Protein AF-A0A0J8S5J0-F1 (afdb_monomer)

Structure (mmCIF, N/CA/C/O backbone):
data_AF-A0A0J8S5J0-F1
#
_entry.id   AF-A0A0J8S5J0-F1
#
loop_
_atom_site.group_PDB
_atom_site.id
_atom_site.type_symbol
_atom_site.label_atom_id
_atom_site.label_alt_id
_atom_site.label_comp_id
_atom_site.label_asym_id
_atom_site.label_entity_id
_atom_site.label_seq_id
_atom_site.pdbx_PDB_ins_code
_atom_site.Cartn_x
_atom_site.Cartn_y
_atom_site.Cartn_z
_atom_site.occupancy
_atom_site.B_iso_or_equiv
_atom_site.auth_seq_id
_atom_site.auth_comp_id
_atom_site.auth_asym_id
_atom_site.auth_atom_id
_atom_site.pdbx_PDB_model_num
ATOM 1 N N . MET A 1 1 ? -71.059 51.574 -32.669 1.00 39.94 1 MET A N 1
ATOM 2 C CA . MET A 1 1 ? -70.503 52.349 -31.542 1.00 39.94 1 MET A CA 1
ATOM 3 C C . MET A 1 1 ? -71.076 51.709 -30.292 1.00 39.94 1 MET A C 1
ATOM 5 O O . MET A 1 1 ? -72.287 51.685 -30.191 1.00 39.94 1 MET A O 1
ATOM 9 N N . GLU A 1 2 ? -70.354 51.036 -29.410 1.00 35.59 2 GLU A N 1
ATOM 10 C CA . GLU A 1 2 ? -68.917 50.918 -29.169 1.00 35.59 2 GLU A CA 1
ATOM 11 C C . GLU A 1 2 ? -68.610 49.515 -28.625 1.00 35.59 2 GLU A C 1
ATOM 13 O O . GLU A 1 2 ? -69.492 48.775 -28.196 1.00 35.59 2 GLU A O 1
ATOM 18 N N . VAL A 1 3 ? -67.342 49.147 -28.746 1.00 43.25 3 VAL A N 1
ATOM 19 C CA . VAL A 1 3 ? -66.754 47.842 -28.460 1.00 43.25 3 VAL A CA 1
ATOM 20 C C . VAL A 1 3 ? -66.407 47.765 -26.972 1.00 43.25 3 VAL A C 1
ATOM 22 O O . VAL A 1 3 ? -65.530 48.498 -26.528 1.00 43.25 3 VAL A O 1
ATOM 25 N N . GLU A 1 4 ? -67.003 46.840 -26.217 1.00 35.94 4 GLU A N 1
ATOM 26 C CA . GLU A 1 4 ? -66.464 46.435 -24.912 1.00 35.94 4 GLU A CA 1
ATOM 27 C C . GLU A 1 4 ? -65.674 45.130 -25.051 1.00 35.94 4 GLU A C 1
ATOM 29 O O . GLU A 1 4 ? -66.205 44.025 -25.151 1.00 35.94 4 GLU A O 1
ATOM 34 N N . THR A 1 5 ? -64.351 45.278 -25.085 1.00 42.09 5 THR A N 1
ATOM 35 C CA . THR A 1 5 ? -63.376 44.189 -25.051 1.00 42.09 5 THR A CA 1
ATOM 36 C C . THR A 1 5 ? -63.282 43.591 -23.644 1.00 42.09 5 THR A C 1
ATOM 38 O O . THR A 1 5 ? -62.727 44.215 -22.735 1.00 42.09 5 THR A O 1
ATOM 41 N N . SER A 1 6 ? -63.749 42.356 -23.454 1.00 43.47 6 SER A N 1
ATOM 42 C CA . SER A 1 6 ? -63.489 41.582 -22.234 1.00 43.47 6 SER A CA 1
ATOM 43 C C . SER A 1 6 ? -62.021 41.129 -22.189 1.00 43.47 6 SER A C 1
ATOM 45 O O . SER A 1 6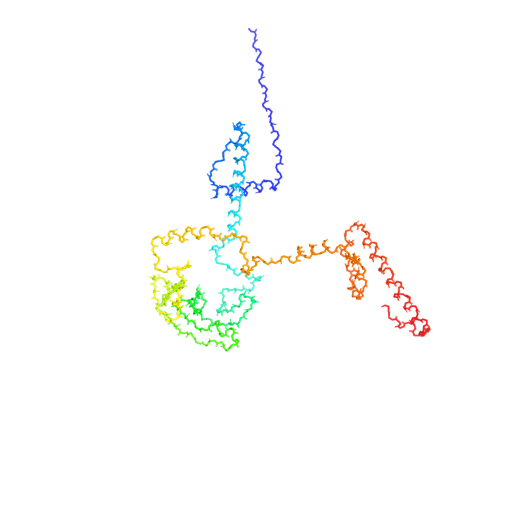 ? -61.557 40.407 -23.073 1.00 43.47 6 SER A O 1
ATOM 47 N N . ARG A 1 7 ? -61.278 41.556 -21.162 1.00 45.69 7 ARG A N 1
ATOM 48 C CA . ARG A 1 7 ? -59.856 41.221 -20.948 1.00 45.69 7 ARG A CA 1
ATOM 49 C C . ARG A 1 7 ? -59.654 39.718 -20.663 1.00 45.69 7 ARG A C 1
ATOM 51 O O . ARG A 1 7 ? -60.445 39.151 -19.911 1.00 45.69 7 ARG A O 1
ATOM 58 N N . PRO A 1 8 ? -58.574 39.076 -21.152 1.00 43.78 8 PRO A N 1
ATOM 59 C CA . PRO A 1 8 ? -58.237 37.709 -20.767 1.00 43.78 8 PRO A CA 1
ATOM 60 C C . PRO A 1 8 ? -57.631 37.659 -19.352 1.00 43.78 8 PRO A C 1
ATOM 62 O O . PRO A 1 8 ? -56.789 38.476 -18.981 1.00 43.78 8 PRO A O 1
ATOM 65 N N . SER A 1 9 ? -58.064 36.678 -18.558 1.00 44.22 9 SER A N 1
ATOM 66 C CA . SER A 1 9 ? -57.575 36.398 -17.203 1.00 44.22 9 SER A CA 1
ATOM 67 C C . SER A 1 9 ? -56.099 35.975 -17.193 1.00 44.22 9 SER A C 1
ATOM 69 O O . SER A 1 9 ? -55.700 35.103 -17.967 1.00 44.22 9 SER A O 1
ATOM 71 N N . ALA A 1 10 ? -55.306 36.541 -16.280 1.00 41.53 10 ALA A N 1
ATOM 72 C CA . ALA A 1 10 ? -53.890 36.219 -16.101 1.00 41.53 10 ALA A CA 1
ATOM 73 C C . ALA A 1 10 ? -53.659 34.751 -15.666 1.00 41.53 10 ALA A C 1
ATOM 75 O O . ALA A 1 10 ? -54.468 34.193 -14.917 1.00 41.53 10 ALA A O 1
ATOM 76 N N . PRO A 1 11 ? -52.547 34.111 -16.081 1.00 41.81 11 PRO A N 1
ATOM 77 C CA . PRO A 1 11 ? -52.253 32.734 -15.712 1.00 41.81 11 PRO A CA 1
ATOM 78 C C . PRO A 1 11 ? -51.893 32.629 -14.223 1.00 41.81 11 PRO A C 1
ATOM 80 O O . PRO A 1 11 ? -51.031 33.343 -13.711 1.00 41.81 11 PRO A O 1
ATOM 83 N N . SER A 1 12 ? -52.543 31.690 -13.536 1.00 42.72 12 SER A N 1
ATOM 84 C CA . SER A 1 12 ? -52.241 31.293 -12.160 1.00 42.72 12 SER A CA 1
ATOM 85 C C . SER A 1 12 ? -50.768 30.880 -12.027 1.00 42.72 12 SER A C 1
ATOM 87 O O . SER A 1 12 ? -50.348 29.838 -12.539 1.00 42.72 12 SER A O 1
ATOM 89 N N . GLN A 1 13 ? -49.972 31.689 -11.322 1.00 48.34 13 GLN A N 1
ATOM 90 C CA . GLN A 1 13 ? -48.632 31.304 -10.890 1.00 48.34 13 GLN A CA 1
ATOM 91 C C . GLN A 1 13 ? -48.757 30.146 -9.893 1.00 48.34 13 GLN A C 1
ATOM 93 O O . GLN A 1 13 ? -49.125 30.328 -8.731 1.00 48.34 13 GLN A O 1
ATOM 98 N N . ARG A 1 14 ? -48.452 28.926 -10.344 1.00 49.16 14 ARG A N 1
ATOM 99 C CA . ARG A 1 14 ? -48.276 27.779 -9.448 1.00 49.16 14 ARG A CA 1
ATOM 100 C C . ARG A 1 14 ? -47.119 28.097 -8.503 1.00 49.16 14 ARG A C 1
ATOM 102 O O . ARG A 1 14 ? -45.972 28.139 -8.935 1.00 49.16 14 ARG A O 1
ATOM 109 N N . ARG A 1 15 ? -47.435 28.322 -7.224 1.00 43.25 15 ARG A N 1
ATOM 110 C CA . ARG A 1 15 ? -46.466 28.507 -6.134 1.00 43.25 15 ARG A CA 1
ATOM 111 C C . ARG A 1 15 ? -45.421 27.388 -6.184 1.00 43.25 15 ARG A C 1
ATOM 113 O O . ARG A 1 15 ? -45.733 26.233 -5.899 1.00 43.25 15 ARG A O 1
ATOM 120 N N . SER A 1 16 ? -44.190 27.721 -6.560 1.00 50.53 16 SER A N 1
ATOM 121 C CA . SER A 1 16 ? -43.050 26.816 -6.459 1.00 50.53 16 SER A CA 1
ATOM 122 C C . SER A 1 16 ? -42.778 26.555 -4.980 1.00 50.53 16 SER A C 1
ATOM 124 O O . SER A 1 16 ? -42.427 27.478 -4.246 1.00 50.53 16 SER A O 1
ATOM 126 N N . ALA A 1 17 ? -42.968 25.315 -4.530 1.00 59.59 17 ALA A N 1
ATOM 127 C CA . ALA A 1 17 ? -42.605 24.909 -3.179 1.00 59.59 17 ALA A CA 1
ATOM 128 C C . ALA A 1 17 ? -41.120 25.226 -2.932 1.00 59.59 17 ALA A C 1
ATOM 130 O O . ALA A 1 17 ? -40.264 24.843 -3.732 1.00 59.59 17 ALA A O 1
ATOM 131 N N . HIS A 1 18 ? -40.812 25.938 -1.845 1.00 61.97 18 HIS A N 1
ATOM 132 C CA . HIS A 1 18 ? -39.433 26.174 -1.433 1.00 61.97 18 HIS A CA 1
ATOM 133 C C . HIS A 1 18 ? -38.770 24.824 -1.132 1.00 61.97 18 HIS A C 1
ATOM 135 O O . HIS A 1 18 ? -39.040 24.203 -0.109 1.00 61.97 18 HIS A O 1
ATOM 141 N N . LEU A 1 19 ? -37.911 24.358 -2.041 1.00 67.25 19 LEU A N 1
ATOM 142 C CA . LEU A 1 19 ? -37.053 23.199 -1.805 1.00 67.25 19 LEU A CA 1
ATOM 143 C C . LEU A 1 19 ? -36.124 23.515 -0.628 1.00 67.25 19 LEU A C 1
ATOM 145 O O . LEU A 1 19 ? -35.508 24.589 -0.616 1.00 67.25 19 LEU A O 1
ATOM 149 N N . THR A 1 20 ? -36.035 22.593 0.332 1.00 85.06 20 THR A N 1
ATOM 150 C CA . THR A 1 20 ? -35.089 22.645 1.455 1.00 85.06 20 THR A CA 1
ATOM 151 C C . THR A 1 20 ? -33.648 22.718 0.935 1.00 85.06 20 THR A C 1
ATOM 153 O O . THR A 1 20 ? -33.368 22.285 -0.184 1.00 85.06 20 THR A O 1
ATOM 156 N N . ALA A 1 21 ? -32.728 23.293 1.715 1.00 83.00 21 ALA A N 1
ATOM 157 C CA . ALA A 1 21 ? -31.328 23.455 1.303 1.00 83.00 21 ALA A CA 1
ATOM 158 C C . ALA A 1 21 ? -30.678 22.109 0.920 1.00 83.00 21 ALA A C 1
ATOM 160 O O . ALA A 1 21 ? -30.111 21.985 -0.163 1.00 83.00 21 ALA A O 1
ATOM 161 N N . GLU A 1 22 ? -30.908 21.068 1.722 1.00 82.00 22 GLU A N 1
ATOM 162 C CA . GLU A 1 22 ? -30.426 19.697 1.482 1.00 82.00 22 GLU A CA 1
ATOM 163 C C . GLU A 1 22 ? -30.930 19.102 0.150 1.00 82.00 22 GLU A C 1
ATOM 165 O O . GLU A 1 22 ? -30.211 18.398 -0.566 1.00 82.00 22 GLU A O 1
ATOM 170 N N . ALA A 1 23 ? -32.172 19.411 -0.238 1.00 84.25 23 ALA A N 1
ATOM 171 C CA . ALA A 1 23 ? -32.738 18.958 -1.507 1.00 84.25 23 ALA A CA 1
ATOM 172 C C . ALA A 1 23 ? -32.084 19.653 -2.714 1.00 84.25 23 ALA A C 1
ATOM 174 O O . ALA A 1 23 ? -32.015 19.074 -3.798 1.00 84.25 23 ALA A O 1
ATOM 175 N N . ARG A 1 24 ? -31.590 20.887 -2.542 1.00 83.56 24 ARG A N 1
ATOM 176 C CA . ARG A 1 24 ? -30.855 21.613 -3.590 1.00 83.56 24 ARG A CA 1
ATOM 177 C C . ARG A 1 24 ? -29.441 21.070 -3.738 1.00 83.56 24 ARG A C 1
ATOM 179 O O . ARG A 1 24 ? -29.021 20.818 -4.861 1.00 83.56 24 ARG A O 1
ATOM 186 N N . GLU A 1 25 ? -28.747 20.828 -2.630 1.00 85.31 25 GLU A N 1
ATOM 187 C CA . GLU A 1 25 ? -27.397 20.249 -2.636 1.00 85.31 25 GLU A CA 1
ATOM 188 C C . GLU A 1 25 ? -27.376 18.849 -3.255 1.00 85.31 25 GLU A C 1
ATOM 190 O O . GLU A 1 25 ? -26.554 18.556 -4.121 1.00 85.31 25 GLU A O 1
ATOM 195 N N . SER A 1 26 ? -28.327 17.992 -2.881 1.00 86.19 26 SER A N 1
ATOM 196 C CA . SER A 1 26 ? -28.455 16.659 -3.481 1.00 86.19 26 SER A CA 1
ATOM 197 C C . SER A 1 26 ? -28.821 16.709 -4.969 1.00 86.19 26 SER A C 1
ATOM 199 O O . SER A 1 26 ? -28.335 15.884 -5.744 1.00 86.19 26 SER A O 1
ATOM 201 N N . ALA A 1 27 ? -29.633 17.680 -5.402 1.00 87.00 27 ALA A N 1
ATOM 202 C CA . ALA A 1 27 ? -29.940 17.888 -6.816 1.00 87.00 27 ALA A CA 1
ATOM 203 C C . ALA A 1 27 ? -28.724 18.380 -7.617 1.00 87.00 27 ALA A C 1
ATOM 205 O O . ALA A 1 27 ? -28.532 17.920 -8.743 1.00 87.00 27 ALA A O 1
ATOM 206 N N . LEU A 1 28 ? -27.901 19.260 -7.035 1.00 88.44 28 LEU A N 1
ATOM 207 C CA . LEU A 1 28 ? -26.640 19.718 -7.623 1.00 88.44 28 LEU A CA 1
ATOM 208 C C . LEU A 1 28 ? -25.649 18.557 -7.767 1.00 88.44 28 LEU A C 1
ATOM 210 O O . LEU A 1 28 ? -25.234 18.273 -8.885 1.00 88.44 28 LEU A O 1
ATOM 214 N N . ARG A 1 29 ? -25.392 17.790 -6.694 1.00 86.81 29 ARG A N 1
ATOM 215 C CA . ARG A 1 29 ? -24.520 16.595 -6.745 1.00 86.81 29 ARG A CA 1
ATOM 216 C C . ARG A 1 29 ? -24.936 15.608 -7.832 1.00 86.81 29 ARG A C 1
ATOM 218 O O . ARG A 1 29 ? -24.115 15.090 -8.577 1.00 86.81 29 ARG A O 1
ATOM 225 N N . LEU A 1 30 ? -26.236 15.352 -7.931 1.00 88.19 30 LEU A N 1
ATOM 226 C CA . LEU A 1 30 ? -26.820 14.457 -8.924 1.00 88.19 30 LEU A CA 1
ATOM 227 C C . LEU A 1 30 ? -26.665 15.005 -10.350 1.00 88.19 30 LEU A C 1
ATOM 229 O O . LEU A 1 30 ? -26.435 14.222 -11.272 1.00 88.19 30 LEU A O 1
ATOM 233 N N . ALA A 1 31 ? -26.792 16.320 -10.539 1.00 88.75 31 ALA A N 1
ATOM 234 C CA . ALA A 1 31 ? -26.574 16.971 -11.827 1.00 88.75 31 ALA A CA 1
ATOM 235 C C . ALA A 1 31 ? -25.097 16.915 -12.247 1.00 88.75 31 ALA A C 1
ATOM 237 O O . ALA A 1 31 ? -24.820 16.566 -13.393 1.00 88.75 31 ALA A O 1
ATOM 238 N N . ASP A 1 32 ? -24.170 17.169 -11.323 1.00 90.12 32 ASP A N 1
ATOM 239 C CA . ASP A 1 32 ? -22.727 17.083 -11.568 1.00 90.12 32 ASP A CA 1
ATOM 240 C C . ASP A 1 32 ? -22.310 15.649 -11.918 1.00 90.12 32 ASP A C 1
ATOM 242 O O . ASP A 1 32 ? -21.662 15.416 -12.941 1.00 90.12 32 ASP A O 1
ATOM 246 N N . ALA A 1 33 ? -22.790 14.667 -11.148 1.00 90.25 33 ALA A N 1
ATOM 247 C CA . ALA A 1 33 ? -22.599 13.247 -11.434 1.00 90.25 33 ALA A CA 1
ATOM 248 C C . ALA A 1 33 ? -23.152 12.852 -12.817 1.00 90.25 33 ALA A C 1
ATOM 250 O O . ALA A 1 33 ? -22.495 12.141 -13.576 1.00 90.25 33 ALA A O 1
ATOM 251 N N . GLN A 1 34 ? -24.341 13.340 -13.192 1.00 89.12 34 GLN A N 1
ATOM 252 C CA . GLN A 1 34 ? -24.922 13.080 -14.517 1.00 89.12 34 GLN A CA 1
ATOM 253 C C . GLN A 1 34 ? -24.187 13.785 -15.655 1.00 89.12 34 GLN A C 1
ATOM 255 O O . GLN A 1 34 ? -24.170 13.258 -16.764 1.00 89.12 34 GLN A O 1
ATOM 260 N N . LYS A 1 35 ? -23.598 14.957 -15.417 1.00 89.50 35 LYS A N 1
ATOM 261 C CA . LYS A 1 35 ? -22.841 15.689 -16.436 1.00 89.50 35 LYS A CA 1
ATOM 262 C C . LYS A 1 35 ? -21.549 14.961 -16.799 1.00 89.50 35 LYS A C 1
ATOM 264 O O . LYS A 1 35 ? -21.190 14.932 -17.971 1.00 89.50 35 LYS A O 1
ATOM 269 N N . GLN A 1 36 ? -20.878 14.385 -15.805 1.00 87.88 36 GLN A N 1
ATOM 270 C CA . GLN A 1 36 ? -19.577 13.747 -15.984 1.00 87.88 36 GLN A CA 1
ATOM 271 C C . GLN A 1 36 ? -19.679 12.256 -16.333 1.00 87.88 36 GLN A C 1
ATOM 273 O O . GLN A 1 36 ? -18.961 11.783 -17.207 1.00 87.88 36 GLN A O 1
ATOM 278 N N . TYR A 1 37 ? -20.605 11.530 -15.696 1.00 87.06 37 TYR A N 1
ATOM 279 C CA . TYR A 1 37 ? -20.736 10.069 -15.814 1.00 87.06 37 TYR A CA 1
ATOM 280 C C . TYR A 1 37 ? -22.078 9.603 -16.391 1.00 87.06 37 TYR A C 1
ATOM 282 O O . TYR A 1 37 ? -22.338 8.404 -16.503 1.00 87.06 37 TYR A O 1
ATOM 290 N N . GLY A 1 38 ? -22.980 10.527 -16.724 1.00 86.19 38 GLY A N 1
ATOM 291 C CA . GLY A 1 38 ? -24.302 10.187 -17.239 1.00 86.19 38 GLY A CA 1
ATOM 292 C C . GLY A 1 38 ? -24.300 9.838 -18.728 1.00 86.19 38 GLY A C 1
ATOM 293 O O . GLY A 1 38 ? -23.630 10.456 -19.545 1.00 86.19 38 GLY A O 1
ATOM 294 N N . ARG A 1 39 ? -25.162 8.890 -19.107 1.00 82.88 39 ARG A N 1
ATOM 295 C CA . ARG A 1 39 ? -25.359 8.413 -20.492 1.00 82.88 39 ARG A CA 1
ATOM 296 C C . ARG A 1 39 ? -26.196 9.335 -21.404 1.00 82.88 39 ARG A C 1
ATOM 298 O O . ARG A 1 39 ? -26.673 8.890 -22.445 1.00 82.88 39 ARG A O 1
ATOM 305 N N . GLY A 1 40 ? -26.465 10.578 -20.993 1.00 81.94 40 GLY A N 1
ATOM 306 C CA . GLY A 1 40 ? -27.317 11.529 -21.725 1.00 81.94 40 GLY A CA 1
ATOM 307 C C . GLY A 1 40 ? -28.778 11.623 -21.246 1.00 81.94 40 GLY A C 1
ATOM 308 O O . GLY A 1 40 ? -29.084 11.432 -20.068 1.00 81.94 40 GLY A O 1
ATOM 309 N N . LYS A 1 41 ? -29.696 12.003 -22.154 1.00 84.62 41 LYS A N 1
ATOM 310 C CA . LYS A 1 41 ? -31.104 12.321 -21.826 1.00 84.62 41 LYS A CA 1
ATOM 311 C C . LYS A 1 41 ? -31.882 11.082 -21.359 1.00 84.62 41 LYS A C 1
ATOM 313 O O . LYS A 1 41 ? -31.808 10.020 -21.968 1.00 84.62 41 LYS A O 1
ATOM 318 N N . LYS A 1 42 ? -32.699 11.255 -20.315 1.00 85.44 42 LYS A N 1
ATOM 319 C CA . LYS A 1 42 ? -33.565 10.199 -19.760 1.00 85.44 42 LYS A CA 1
ATOM 320 C C . LYS A 1 42 ? -34.710 9.852 -20.702 1.00 85.44 42 LYS A C 1
ATOM 322 O O . LYS A 1 42 ? -35.268 10.729 -21.365 1.00 85.44 42 LYS A O 1
ATOM 327 N N . VAL A 1 43 ? -35.127 8.589 -20.678 1.00 86.94 43 VAL A N 1
ATOM 328 C CA . VAL A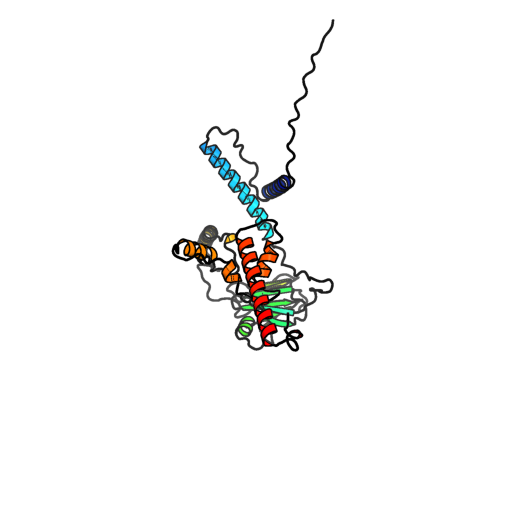 1 43 ? -36.330 8.148 -21.393 1.00 86.94 43 VAL A CA 1
ATOM 329 C C . VAL A 1 43 ? -37.570 8.791 -20.762 1.00 86.94 43 VAL A C 1
ATOM 331 O O . VAL A 1 43 ? -37.730 8.811 -19.539 1.00 86.94 43 VAL A O 1
ATOM 334 N N . ASN A 1 44 ? -38.486 9.314 -21.582 1.00 88.88 44 ASN A N 1
ATOM 335 C CA . ASN A 1 44 ? -39.738 9.870 -21.075 1.00 88.88 44 ASN A CA 1
ATOM 336 C C . ASN A 1 44 ? -40.723 8.748 -20.713 1.00 88.88 44 ASN A C 1
ATOM 338 O O . ASN A 1 44 ? -41.504 8.277 -21.531 1.00 88.88 44 ASN A O 1
ATOM 342 N N . ILE A 1 45 ? -40.715 8.333 -19.447 1.00 87.88 45 ILE A N 1
ATOM 343 C CA . ILE A 1 45 ? -41.529 7.212 -18.952 1.00 87.88 45 ILE A CA 1
ATOM 344 C C . ILE A 1 45 ? -43.004 7.614 -18.703 1.00 87.88 45 ILE A C 1
ATOM 346 O O . ILE A 1 45 ? -43.821 6.813 -18.236 1.00 87.88 45 ILE A O 1
ATOM 350 N N . LYS A 1 46 ? -43.389 8.875 -18.945 1.00 86.94 46 LYS A N 1
ATOM 351 C CA . LYS A 1 46 ? -44.771 9.341 -18.725 1.00 86.94 46 LYS A CA 1
ATOM 352 C C . LYS A 1 46 ? -45.712 8.995 -19.880 1.00 86.94 46 LYS A C 1
ATOM 354 O O . LYS A 1 46 ? -46.889 8.789 -19.611 1.00 86.94 46 LYS A O 1
ATOM 359 N N . SER A 1 47 ? -45.205 8.889 -21.107 1.00 89.25 47 SER A N 1
ATOM 360 C CA . SER A 1 47 ? -45.996 8.598 -22.314 1.00 89.25 47 SER A CA 1
ATOM 361 C C . SER A 1 47 ? -46.286 7.106 -22.534 1.00 89.25 47 SER A C 1
ATOM 363 O O . SER A 1 47 ? -47.092 6.758 -23.392 1.00 89.25 47 SER A O 1
ATOM 365 N N . ILE A 1 48 ? -45.652 6.215 -21.767 1.00 89.50 48 ILE A N 1
ATOM 366 C CA . ILE A 1 48 ? -45.736 4.760 -21.954 1.00 89.50 48 ILE A CA 1
ATOM 367 C C . ILE A 1 48 ? -46.991 4.206 -21.267 1.00 89.50 48 ILE A C 1
ATOM 369 O O . ILE A 1 48 ? -47.134 4.325 -20.046 1.00 89.50 48 ILE A O 1
ATOM 373 N N . LYS A 1 49 ? -47.878 3.579 -22.055 1.00 89.25 49 LYS A N 1
ATOM 374 C CA . LYS A 1 49 ? -49.142 2.979 -21.588 1.00 89.25 49 LYS A CA 1
ATOM 375 C C . LYS A 1 49 ? -48.930 1.658 -20.835 1.00 89.25 49 LYS A C 1
ATOM 377 O O . LYS A 1 49 ? -49.584 1.426 -19.820 1.00 89.25 49 LYS A O 1
ATOM 382 N N . ASP A 1 50 ? -47.975 0.835 -21.269 1.00 94.56 50 ASP A N 1
ATOM 383 C CA . ASP A 1 50 ? -47.722 -0.480 -20.672 1.00 94.56 50 ASP A CA 1
ATOM 384 C C . ASP A 1 50 ? -47.103 -0.391 -19.277 1.00 94.56 50 ASP A C 1
ATOM 386 O O . ASP A 1 50 ? -45.963 0.042 -19.092 1.00 94.56 50 ASP A O 1
ATOM 390 N N . LYS A 1 51 ? -47.840 -0.875 -18.271 1.00 93.25 51 LYS A N 1
ATOM 391 C CA . LYS A 1 51 ? -47.439 -0.801 -16.856 1.00 93.25 51 LYS A CA 1
ATOM 392 C C . LYS A 1 51 ? -46.132 -1.549 -16.565 1.00 93.25 51 LYS A C 1
ATOM 394 O O . LYS A 1 51 ? -45.302 -1.038 -15.813 1.00 93.25 51 LYS A O 1
ATOM 399 N N . LYS A 1 52 ? -45.935 -2.734 -17.160 1.00 93.44 52 LYS A N 1
ATOM 400 C CA . LYS A 1 52 ? -44.727 -3.559 -16.957 1.00 93.44 52 LYS A CA 1
ATOM 401 C C . LYS A 1 52 ? -43.485 -2.882 -17.540 1.00 93.44 52 LYS A C 1
ATOM 403 O O . LYS A 1 52 ? -42.521 -2.665 -16.808 1.00 93.44 52 LYS A O 1
ATOM 408 N N . LEU A 1 53 ? -43.559 -2.454 -18.802 1.00 90.94 53 LEU A N 1
ATOM 409 C CA . LEU A 1 53 ? -42.480 -1.733 -19.484 1.00 90.94 53 LEU A CA 1
ATOM 410 C C . LEU A 1 53 ? -42.130 -0.429 -18.756 1.00 90.94 53 LEU A C 1
ATOM 412 O O . LEU A 1 53 ? -40.964 -0.129 -18.507 1.00 90.94 53 LEU A O 1
ATOM 416 N N . ARG A 1 54 ? -43.152 0.318 -18.324 1.00 94.31 54 ARG A N 1
ATOM 417 C CA . ARG A 1 54 ? -42.982 1.545 -17.542 1.00 94.31 54 ARG A CA 1
ATOM 418 C C . ARG A 1 54 ? -42.233 1.294 -16.232 1.00 94.31 54 ARG A C 1
ATOM 420 O O . ARG A 1 54 ? -41.377 2.092 -15.858 1.00 94.31 54 ARG A O 1
ATOM 427 N N . SER A 1 55 ? -42.554 0.208 -15.527 1.00 92.19 55 SER A N 1
ATOM 428 C CA . SER A 1 55 ? -41.877 -0.145 -14.276 1.00 92.19 55 SER A CA 1
ATOM 429 C C . SER A 1 55 ? -40.430 -0.573 -14.506 1.00 92.19 55 SER A C 1
ATOM 431 O O . SER A 1 55 ? -39.550 -0.131 -13.772 1.00 92.19 55 SER A O 1
ATOM 433 N N . GLN A 1 56 ? -40.177 -1.382 -15.536 1.00 92.75 56 GLN A N 1
ATOM 434 C CA . GLN A 1 56 ? -38.827 -1.810 -15.900 1.00 92.75 56 GLN A CA 1
ATOM 435 C C . GLN A 1 56 ? -37.948 -0.607 -16.250 1.00 92.75 56 GLN A C 1
ATOM 437 O O . GLN A 1 56 ? -36.890 -0.428 -15.650 1.00 92.75 56 GLN A O 1
ATOM 442 N N . LEU A 1 57 ? -38.421 0.289 -17.119 1.00 92.19 57 LEU A N 1
ATOM 443 C CA . LEU A 1 57 ? -37.681 1.498 -17.489 1.00 92.19 57 LEU A CA 1
ATOM 444 C C . LEU A 1 57 ? -37.426 2.425 -16.294 1.00 92.19 57 LEU A C 1
ATOM 446 O O . LEU A 1 57 ? -36.346 2.995 -16.200 1.00 92.19 57 LEU A O 1
ATOM 450 N N . ARG A 1 58 ? -38.356 2.531 -15.332 1.00 92.56 58 ARG A N 1
ATOM 451 C CA . ARG A 1 58 ? -38.105 3.265 -14.074 1.00 92.56 58 ARG A CA 1
ATOM 452 C C . ARG A 1 58 ? -36.976 2.650 -13.259 1.00 92.56 58 ARG A C 1
ATOM 454 O O . ARG A 1 58 ? -36.093 3.376 -12.818 1.00 92.56 58 ARG A O 1
ATOM 461 N N . THR A 1 59 ? -37.002 1.333 -13.048 1.00 93.12 59 THR A N 1
ATOM 462 C CA . THR A 1 59 ? -35.938 0.653 -12.291 1.00 93.12 59 THR A CA 1
ATOM 463 C C . THR A 1 59 ? -34.586 0.793 -12.975 1.00 93.12 59 THR A C 1
ATOM 465 O O . THR A 1 59 ? -33.574 0.984 -12.312 1.00 93.12 59 THR A O 1
ATOM 468 N N . LEU A 1 60 ? -34.583 0.758 -14.303 1.00 90.75 60 LEU A N 1
ATOM 469 C CA . LEU A 1 60 ? -33.398 0.881 -15.131 1.00 90.75 60 LEU A CA 1
ATOM 470 C C . LEU A 1 60 ? -32.817 2.312 -15.049 1.00 90.75 60 LEU A C 1
ATOM 472 O O . LEU A 1 60 ? -31.633 2.482 -14.771 1.00 90.75 60 LEU A O 1
ATOM 476 N N . GLU A 1 61 ? -33.658 3.344 -15.162 1.00 91.31 61 GLU A N 1
ATOM 477 C CA . GLU A 1 61 ? -33.252 4.746 -14.967 1.00 91.31 61 GLU A CA 1
ATOM 478 C C . GLU A 1 61 ? -32.740 5.030 -13.545 1.00 91.31 61 GLU A C 1
ATOM 480 O O . GLU A 1 61 ? -31.763 5.759 -13.377 1.00 91.31 61 GLU A O 1
ATOM 485 N N . ASN A 1 62 ? -33.352 4.433 -12.516 1.00 91.50 62 ASN A N 1
ATOM 486 C CA . ASN A 1 62 ? -32.865 4.560 -11.140 1.00 91.50 62 ASN A CA 1
ATOM 487 C C . ASN A 1 62 ? -31.488 3.908 -10.969 1.00 91.50 62 ASN A C 1
ATOM 489 O O . ASN A 1 62 ? -30.594 4.538 -10.419 1.00 91.50 62 ASN A O 1
ATOM 493 N N . LYS A 1 63 ? -31.278 2.706 -11.521 1.00 91.44 63 LYS A N 1
ATOM 494 C CA . LYS A 1 63 ? -29.964 2.046 -11.499 1.00 91.44 63 LYS A CA 1
ATOM 495 C C . LYS A 1 63 ? -28.877 2.909 -12.137 1.00 91.44 63 LYS A C 1
ATOM 497 O O . LYS A 1 63 ? -27.788 3.006 -11.587 1.00 91.44 63 LYS A O 1
ATOM 502 N N . TYR A 1 64 ? -29.163 3.562 -13.264 1.00 89.62 64 TYR A N 1
ATOM 503 C CA . TYR A 1 64 ? -28.186 4.458 -13.888 1.00 89.62 64 TYR A CA 1
ATOM 504 C C . TYR A 1 64 ? -27.915 5.713 -13.076 1.00 89.62 64 TYR A C 1
ATOM 506 O O . TYR A 1 64 ? -26.772 6.154 -12.996 1.00 89.62 64 TYR A O 1
ATOM 514 N N . LYS A 1 65 ? -28.951 6.287 -12.465 1.00 90.12 65 LYS A N 1
ATOM 515 C CA . LYS A 1 65 ? -28.792 7.416 -11.553 1.00 90.12 65 LYS A CA 1
ATOM 516 C C . LYS A 1 65 ? -27.869 7.042 -10.389 1.00 90.12 65 LYS A C 1
ATOM 518 O O . LYS A 1 65 ? -26.924 7.779 -10.116 1.00 90.12 65 LYS A O 1
ATOM 523 N N . ASP A 1 66 ? -28.110 5.899 -9.759 1.00 90.94 66 ASP A N 1
ATOM 524 C CA . ASP A 1 66 ? -27.314 5.426 -8.627 1.00 90.94 66 ASP A CA 1
ATOM 525 C C . ASP A 1 66 ? -25.880 5.091 -9.055 1.00 90.94 66 ASP A C 1
ATOM 527 O O . ASP A 1 66 ? -24.938 5.449 -8.359 1.00 90.94 66 ASP A O 1
ATOM 531 N N . ALA A 1 67 ? -25.695 4.487 -10.234 1.00 89.94 67 ALA A N 1
ATOM 532 C CA . ALA A 1 67 ? -24.371 4.226 -10.797 1.00 89.94 67 ALA A CA 1
ATOM 533 C C . ALA A 1 67 ? -23.583 5.521 -11.057 1.00 89.94 67 ALA A C 1
ATOM 535 O O . ALA A 1 67 ? -22.406 5.587 -10.717 1.00 89.94 67 ALA A O 1
ATOM 536 N N . SER A 1 68 ? -24.227 6.562 -11.602 1.00 90.12 68 SER A N 1
ATOM 537 C CA . SER A 1 68 ? -23.568 7.856 -11.834 1.00 90.12 68 SER A CA 1
ATOM 538 C C . SER A 1 68 ? -23.146 8.540 -10.532 1.00 90.12 68 SER A C 1
ATOM 540 O O . SER A 1 68 ? -22.052 9.091 -10.466 1.00 90.12 68 SER A O 1
ATOM 542 N N . LEU A 1 69 ? -23.979 8.461 -9.487 1.00 90.38 69 LEU A N 1
ATOM 543 C CA . LEU A 1 69 ? -23.647 8.989 -8.163 1.00 90.38 69 LEU A CA 1
ATOM 544 C C . LEU A 1 69 ? -22.479 8.221 -7.546 1.00 90.38 69 LEU A C 1
ATOM 546 O O . LEU A 1 69 ? -21.494 8.837 -7.171 1.00 90.38 69 LEU A O 1
ATOM 550 N N . LYS A 1 70 ? -22.533 6.884 -7.550 1.00 88.12 70 LYS A N 1
ATOM 551 C CA . LYS A 1 70 ? -21.445 6.042 -7.035 1.00 88.12 70 LYS A CA 1
ATOM 552 C C . LYS A 1 70 ? -20.121 6.264 -7.761 1.00 88.12 70 LYS A C 1
ATOM 554 O O . LYS A 1 70 ? -19.083 6.264 -7.118 1.00 88.12 70 LYS A O 1
ATOM 559 N N . ALA A 1 71 ? -20.147 6.450 -9.081 1.00 86.06 71 ALA A N 1
ATOM 560 C CA . ALA A 1 71 ? -18.944 6.760 -9.850 1.00 86.06 71 ALA A CA 1
ATOM 561 C C . ALA A 1 71 ? -18.346 8.115 -9.444 1.00 86.06 71 ALA A C 1
ATOM 563 O O . ALA A 1 71 ? -17.135 8.224 -9.294 1.00 86.06 71 ALA A O 1
ATOM 564 N N . LYS A 1 72 ? -19.199 9.123 -9.214 1.00 86.12 72 LYS A N 1
ATOM 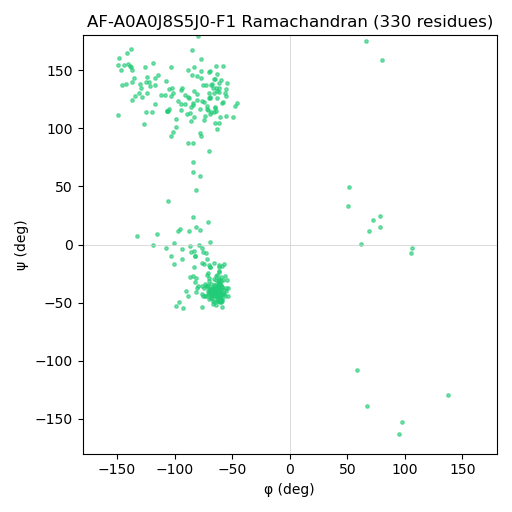565 C CA . LYS A 1 72 ? -18.774 10.445 -8.745 1.00 86.12 72 LYS A CA 1
ATOM 566 C C . LYS A 1 72 ? -18.244 10.406 -7.309 1.00 86.12 72 LYS A C 1
ATOM 568 O O . LYS A 1 72 ? -17.232 11.029 -7.024 1.00 86.12 72 LYS A O 1
ATOM 573 N N . ASP A 1 73 ? -18.887 9.649 -6.426 1.00 83.31 73 ASP A N 1
ATOM 574 C CA . ASP A 1 73 ? -18.425 9.456 -5.049 1.00 83.31 73 ASP A CA 1
ATOM 575 C C . ASP A 1 73 ? -17.089 8.691 -5.015 1.00 83.31 73 ASP A C 1
ATOM 577 O O . ASP A 1 73 ? -16.219 8.996 -4.205 1.00 83.31 73 ASP A O 1
ATOM 581 N N . ALA A 1 74 ? -16.885 7.742 -5.935 1.00 82.94 74 ALA A N 1
ATOM 582 C CA . ALA A 1 74 ? -15.630 7.008 -6.075 1.00 82.94 74 ALA A CA 1
ATOM 583 C C . ALA A 1 74 ? -14.467 7.867 -6.603 1.00 82.94 74 ALA A C 1
ATOM 585 O O . ALA A 1 74 ? -13.320 7.497 -6.376 1.00 82.94 74 ALA A O 1
ATOM 586 N N . GLU A 1 75 ? -14.714 9.017 -7.247 1.00 76.50 75 GLU A N 1
ATOM 587 C CA . GLU A 1 75 ? -13.628 9.955 -7.578 1.00 76.50 75 GLU A CA 1
ATOM 588 C C . GLU A 1 75 ? -12.924 10.489 -6.334 1.00 76.50 75 GLU A C 1
ATOM 590 O O . GLU A 1 75 ? -11.730 10.751 -6.391 1.00 76.50 75 GLU A O 1
ATOM 595 N N . VAL A 1 76 ? -13.626 10.602 -5.202 1.00 70.12 76 VAL A N 1
ATOM 596 C CA . VAL A 1 76 ? -13.005 10.995 -3.926 1.00 70.12 76 VAL A CA 1
ATOM 597 C C . VAL A 1 76 ? -11.939 9.978 -3.495 1.00 70.12 76 VAL A C 1
ATOM 599 O O . VAL A 1 76 ? -11.028 10.329 -2.759 1.00 70.12 76 VAL A O 1
ATOM 602 N N . LEU A 1 77 ? -12.029 8.733 -3.976 1.00 62.44 77 LEU A N 1
ATOM 603 C CA . LEU A 1 77 ? -11.053 7.666 -3.733 1.00 62.44 77 LEU A CA 1
ATOM 604 C C . LEU A 1 77 ? -9.979 7.572 -4.832 1.00 62.44 77 LEU A C 1
ATOM 606 O O . LEU A 1 77 ? -8.989 6.865 -4.654 1.00 62.44 77 LEU A O 1
ATOM 610 N N . LEU A 1 78 ? -10.164 8.244 -5.975 1.00 55.34 78 LEU A N 1
ATOM 611 C CA . LEU A 1 78 ? -9.165 8.347 -7.041 1.00 55.34 78 LEU A CA 1
ATOM 612 C C . LEU A 1 78 ? -8.197 9.489 -6.715 1.00 55.34 78 LEU A C 1
ATOM 614 O O . LEU A 1 78 ? -8.175 10.537 -7.359 1.00 55.34 78 LEU A O 1
ATOM 618 N N . GLU A 1 79 ? -7.369 9.258 -5.701 1.00 52.91 79 GLU A N 1
ATOM 619 C CA . GLU A 1 79 ? -6.216 10.093 -5.372 1.00 52.91 79 GLU A CA 1
ATOM 620 C C . GLU A 1 79 ? -5.135 9.905 -6.453 1.00 52.91 79 GLU A C 1
ATOM 622 O O . GLU A 1 79 ? -4.193 9.126 -6.319 1.00 52.91 79 GLU A O 1
ATOM 627 N N . HIS A 1 80 ? -5.293 10.586 -7.590 1.00 48.34 80 HIS A N 1
ATOM 628 C CA . HIS A 1 80 ? -4.225 10.705 -8.591 1.00 48.34 80 HIS A CA 1
ATOM 629 C C . HIS A 1 80 ? -3.127 11.690 -8.172 1.00 48.34 80 HIS A C 1
ATOM 631 O O . HIS A 1 80 ? -2.099 11.782 -8.843 1.00 48.34 80 HIS A O 1
ATOM 637 N N . GLU A 1 81 ? -3.312 12.397 -7.061 1.00 50.81 81 GLU A N 1
ATOM 638 C CA . GLU A 1 81 ? -2.251 13.154 -6.415 1.00 50.81 81 GLU A CA 1
ATOM 639 C C . GLU A 1 81 ? -1.641 12.279 -5.324 1.00 50.81 81 GLU A C 1
ATOM 641 O O . GLU A 1 81 ? -2.329 11.813 -4.421 1.00 50.81 81 GLU A O 1
ATOM 646 N N . SER A 1 82 ? -0.339 12.016 -5.438 1.00 48.69 82 SER A N 1
ATOM 647 C CA . SER A 1 82 ? 0.438 11.352 -4.397 1.00 48.69 82 SER A CA 1
ATOM 648 C C . SER A 1 82 ? 0.145 12.013 -3.051 1.00 48.69 82 SER A C 1
ATOM 650 O O . SER A 1 82 ? 0.399 13.212 -2.917 1.00 48.69 82 SER A O 1
ATOM 652 N N . GLY A 1 83 ? -0.381 11.249 -2.089 1.00 50.50 83 GLY A N 1
ATOM 653 C CA . GLY A 1 83 ? -0.708 11.757 -0.760 1.00 50.50 83 GLY A CA 1
ATOM 654 C C . GLY A 1 83 ? 0.434 12.604 -0.200 1.00 50.50 83 GLY A C 1
ATOM 655 O O . GLY A 1 83 ? 1.576 12.150 -0.114 1.00 50.50 83 GLY A O 1
ATOM 656 N N . PHE A 1 84 ? 0.137 13.855 0.131 1.00 45.91 84 PHE A N 1
ATOM 657 C CA . PHE A 1 84 ? 1.072 14.742 0.802 1.00 45.91 84 PHE A CA 1
ATOM 658 C C . PHE A 1 84 ? 0.828 14.660 2.311 1.00 45.91 84 PHE A C 1
ATOM 660 O O . PHE A 1 84 ? -0.305 14.692 2.783 1.00 45.91 84 PHE A O 1
ATOM 667 N N . LEU A 1 85 ? 1.908 14.522 3.079 1.00 48.84 85 LEU A N 1
ATOM 668 C CA . LEU A 1 85 ? 1.871 14.657 4.532 1.00 48.84 85 LEU A CA 1
ATOM 669 C C . LEU A 1 85 ? 1.732 16.143 4.867 1.00 48.84 85 LEU A C 1
ATOM 671 O O . LEU A 1 85 ? 2.689 16.906 4.704 1.00 48.84 85 LEU A O 1
ATOM 675 N N . GLU A 1 86 ? 0.547 16.545 5.323 1.00 46.78 86 GLU A N 1
ATOM 676 C CA . GLU A 1 86 ? 0.353 17.862 5.922 1.00 46.78 86 GLU A CA 1
ATOM 677 C C . GLU A 1 86 ? 0.965 17.873 7.332 1.00 46.78 86 GLU A C 1
ATOM 679 O O . GLU A 1 86 ? 0.601 17.041 8.165 1.00 46.78 86 GLU A O 1
ATOM 684 N N . PRO A 1 87 ? 1.913 18.779 7.620 1.00 47.84 87 PRO A N 1
ATOM 685 C CA . PRO A 1 87 ? 2.376 18.997 8.982 1.00 47.84 87 PRO A CA 1
ATOM 686 C C . PRO A 1 87 ? 1.243 19.572 9.840 1.00 47.84 87 PRO A C 1
ATOM 688 O O . PRO A 1 87 ? 0.627 20.569 9.464 1.00 47.84 87 PRO A O 1
ATOM 691 N N . GLU A 1 88 ? 0.991 18.993 11.017 1.00 53.53 88 GLU A N 1
ATOM 692 C CA . GLU A 1 88 ? -0.075 19.466 11.916 1.00 53.53 88 GLU A CA 1
ATOM 693 C C . GLU A 1 88 ? 0.283 20.804 12.613 1.00 53.53 88 GLU A C 1
ATOM 695 O O . GLU A 1 88 ? -0.572 21.409 13.264 1.00 53.53 88 GLU A O 1
ATOM 700 N N . GLY A 1 89 ? 1.521 21.310 12.470 1.00 59.78 89 GLY A N 1
ATOM 701 C CA . GLY A 1 89 ? 1.989 22.554 13.102 1.00 59.78 89 GLY A CA 1
ATOM 702 C C . GLY A 1 89 ? 2.839 23.484 12.218 1.00 59.78 89 GLY A C 1
ATOM 703 O O . GLY A 1 89 ? 3.585 23.046 11.348 1.00 59.78 89 GLY A O 1
ATOM 704 N N . GLU A 1 90 ? 2.803 24.795 12.510 1.00 50.25 90 GLU A N 1
ATOM 705 C CA . GLU A 1 90 ? 3.500 25.886 11.780 1.00 50.25 90 GLU A CA 1
ATOM 706 C C . GLU A 1 90 ? 5.038 25.744 11.665 1.00 50.25 90 GLU A C 1
ATOM 708 O O . GLU A 1 90 ? 5.664 26.408 10.834 1.00 50.25 90 GLU A O 1
ATOM 713 N N . LEU A 1 91 ? 5.670 24.896 12.484 1.00 49.88 91 LEU A N 1
ATOM 714 C CA . LEU A 1 91 ? 7.127 24.686 12.525 1.00 49.88 91 LEU A CA 1
ATOM 715 C C . LEU A 1 91 ? 7.592 23.349 11.932 1.00 49.88 91 LEU A C 1
ATOM 717 O O . LEU A 1 91 ? 8.798 23.119 11.821 1.00 49.88 91 LEU A O 1
ATOM 721 N N . GLU A 1 92 ? 6.677 22.486 11.503 1.00 46.00 92 GLU A N 1
ATOM 722 C CA . GLU A 1 92 ? 7.012 21.209 10.879 1.00 46.00 92 GLU A CA 1
ATOM 723 C C . GLU A 1 92 ? 7.178 21.408 9.369 1.00 46.00 92 GLU A C 1
ATOM 725 O O . GLU A 1 92 ? 6.261 21.297 8.566 1.00 46.00 92 GLU A O 1
ATOM 730 N N . ARG A 1 93 ? 8.390 21.763 8.950 1.00 44.41 93 ARG A N 1
ATOM 731 C CA . ARG A 1 93 ? 8.739 21.849 7.528 1.00 44.41 93 ARG A CA 1
ATOM 732 C C . ARG A 1 93 ? 9.138 20.460 7.020 1.00 44.41 93 ARG A C 1
ATOM 734 O O . ARG A 1 93 ? 10.320 20.131 7.004 1.00 44.41 93 ARG A O 1
ATOM 741 N N . THR A 1 94 ? 8.162 19.668 6.573 1.00 46.19 94 THR A N 1
ATOM 742 C CA . THR A 1 94 ? 8.345 18.305 6.017 1.00 46.19 94 THR A CA 1
ATOM 743 C C . THR A 1 94 ? 9.270 18.243 4.791 1.00 46.19 94 THR A C 1
ATOM 745 O O . THR A 1 94 ? 9.832 17.194 4.492 1.00 46.19 94 THR A O 1
ATOM 748 N N . TYR A 1 95 ? 9.522 19.364 4.105 1.00 52.47 95 TYR A N 1
ATOM 749 C CA . TYR A 1 95 ? 10.289 19.404 2.849 1.00 52.47 95 TYR A CA 1
ATOM 750 C C . TYR A 1 95 ? 11.802 19.108 2.968 1.00 52.47 95 TYR A C 1
ATOM 752 O O . TYR A 1 95 ? 12.518 19.206 1.969 1.00 52.47 95 TYR A O 1
ATOM 760 N N . LYS A 1 96 ? 12.328 18.789 4.161 1.00 54.31 96 LYS A N 1
ATOM 761 C CA . LYS A 1 96 ? 13.780 18.672 4.400 1.00 54.31 96 LYS A CA 1
ATOM 762 C C . LYS A 1 96 ? 14.243 17.422 5.145 1.00 54.31 96 LYS A C 1
ATOM 764 O O . LYS A 1 96 ? 15.437 17.324 5.437 1.00 54.31 96 LYS A O 1
ATOM 769 N N . ASP A 1 97 ? 13.361 16.463 5.407 1.00 65.62 97 ASP A N 1
ATOM 770 C CA . ASP A 1 97 ? 13.788 15.200 6.000 1.00 65.62 97 ASP A CA 1
ATOM 771 C C . ASP A 1 97 ? 14.419 14.315 4.925 1.00 65.62 97 ASP A C 1
ATOM 773 O O . ASP A 1 97 ? 13.758 13.612 4.167 1.00 65.62 97 ASP A O 1
ATOM 777 N N . MET A 1 98 ? 15.751 14.365 4.846 1.00 78.81 98 MET A N 1
ATOM 778 C CA . MET A 1 98 ? 16.548 13.512 3.964 1.00 78.81 98 MET A CA 1
ATOM 779 C C . MET A 1 98 ? 16.682 12.117 4.583 1.00 78.81 98 MET A C 1
ATOM 781 O O . MET A 1 98 ? 17.775 11.655 4.914 1.00 78.81 98 MET A O 1
ATOM 785 N N . ARG A 1 99 ? 15.543 11.471 4.825 1.00 85.25 99 ARG A N 1
ATOM 786 C CA . ARG A 1 99 ? 15.454 10.167 5.474 1.00 85.25 99 ARG A CA 1
ATOM 787 C C . ARG A 1 99 ? 14.589 9.228 4.647 1.00 85.25 99 ARG A C 1
ATOM 789 O O . ARG A 1 99 ? 13.515 9.594 4.191 1.00 85.25 99 ARG A O 1
ATOM 796 N N . MET A 1 100 ? 15.067 8.005 4.478 1.00 86.19 100 MET A N 1
ATOM 797 C CA . MET A 1 100 ? 14.319 6.880 3.942 1.00 86.19 100 MET A CA 1
ATOM 798 C C . MET A 1 100 ? 13.967 5.957 5.106 1.00 86.19 100 MET A C 1
ATOM 800 O O . MET A 1 100 ? 14.855 5.393 5.748 1.00 86.19 100 MET A O 1
ATOM 804 N N . ALA A 1 101 ? 12.673 5.800 5.364 1.00 89.12 101 ALA A N 1
ATOM 805 C CA . ALA A 1 101 ? 12.158 4.928 6.409 1.00 89.12 101 ALA A CA 1
ATOM 806 C C . ALA A 1 101 ? 11.513 3.673 5.809 1.00 89.12 101 ALA A C 1
ATOM 808 O O . ALA A 1 101 ? 10.825 3.737 4.792 1.00 89.12 101 ALA A O 1
ATOM 809 N N . ILE A 1 102 ? 11.726 2.536 6.466 1.00 89.75 102 ILE A N 1
ATOM 810 C CA . ILE A 1 102 ? 11.087 1.256 6.161 1.00 89.75 102 ILE A CA 1
ATOM 811 C C . ILE A 1 102 ? 10.001 1.016 7.200 1.00 89.75 102 ILE A C 1
ATOM 813 O O . ILE A 1 102 ? 10.276 1.046 8.401 1.00 89.75 102 ILE A O 1
ATOM 817 N N . TRP A 1 103 ? 8.793 0.723 6.727 1.00 90.44 103 TRP A N 1
ATOM 818 C CA . TRP A 1 103 ? 7.614 0.495 7.554 1.00 90.44 103 TRP A CA 1
ATOM 819 C C . TRP A 1 103 ? 7.088 -0.927 7.387 1.00 90.44 103 TRP A C 1
ATOM 821 O O . TRP A 1 103 ? 6.973 -1.421 6.267 1.00 90.44 103 TRP A O 1
ATOM 831 N N . ASP A 1 104 ? 6.714 -1.566 8.496 1.00 88.69 104 ASP A N 1
ATOM 832 C CA . ASP A 1 104 ? 5.882 -2.768 8.448 1.00 88.69 104 ASP A CA 1
ATOM 833 C C . ASP A 1 104 ? 4.415 -2.344 8.328 1.00 88.69 104 ASP A C 1
ATOM 835 O O . ASP A 1 104 ? 3.844 -1.816 9.281 1.00 88.69 104 ASP A O 1
ATOM 839 N N . ILE A 1 105 ? 3.802 -2.579 7.167 1.00 88.62 105 ILE A N 1
ATOM 840 C CA . ILE A 1 105 ? 2.397 -2.235 6.892 1.00 88.62 105 ILE A CA 1
ATOM 841 C C . ILE A 1 105 ? 1.392 -3.095 7.670 1.00 88.62 105 ILE A C 1
ATOM 843 O O . ILE A 1 105 ? 0.247 -2.694 7.836 1.00 88.62 105 ILE A O 1
ATOM 847 N N . ARG A 1 106 ? 1.798 -4.268 8.170 1.00 88.19 106 ARG A N 1
ATOM 848 C CA . ARG A 1 106 ? 0.911 -5.157 8.939 1.00 88.19 106 ARG A CA 1
ATOM 849 C C . ARG A 1 106 ? 0.801 -4.697 10.387 1.00 88.19 106 ARG A C 1
ATOM 851 O O . ARG A 1 106 ? -0.258 -4.805 10.998 1.00 88.19 106 ARG A O 1
ATOM 858 N N . MET A 1 107 ? 1.909 -4.201 10.944 1.00 87.69 107 MET A N 1
ATOM 859 C CA . MET A 1 107 ? 1.988 -3.720 12.329 1.00 87.69 107 MET A CA 1
ATOM 860 C C . MET A 1 107 ? 1.972 -2.191 12.463 1.00 87.69 107 MET A C 1
ATOM 862 O O . MET A 1 107 ? 1.870 -1.700 13.587 1.00 87.69 107 MET A O 1
ATOM 866 N N . PHE A 1 108 ? 2.094 -1.458 11.354 1.00 89.62 108 PHE A N 1
ATOM 867 C CA . PHE A 1 108 ? 2.245 -0.000 11.277 1.00 89.62 108 PHE A CA 1
ATOM 868 C C . PHE A 1 108 ? 3.371 0.545 12.164 1.00 89.62 108 PHE A C 1
ATOM 870 O O . PHE A 1 108 ? 3.179 1.474 12.949 1.00 89.62 108 PHE A O 1
ATOM 877 N N . LYS A 1 109 ? 4.559 -0.059 12.065 1.00 87.44 109 LYS A N 1
ATOM 878 C CA . LYS A 1 109 ? 5.745 0.343 12.838 1.00 87.44 109 LYS A CA 1
ATOM 879 C C . LYS A 1 109 ? 6.923 0.641 11.926 1.00 87.44 109 LYS A C 1
ATOM 881 O O . LYS A 1 109 ? 7.175 -0.099 10.976 1.00 87.44 109 LYS A O 1
ATOM 886 N N . GLU A 1 110 ? 7.661 1.694 12.259 1.00 87.38 110 GLU A N 1
ATOM 887 C CA . GLU A 1 110 ? 8.949 1.991 11.638 1.00 87.38 110 GLU A CA 1
ATOM 888 C C . GLU A 1 110 ? 9.969 0.938 12.082 1.00 87.38 110 GLU A C 1
ATOM 890 O O . GLU A 1 110 ? 10.153 0.701 13.279 1.00 87.38 110 GLU A O 1
ATOM 895 N N . VAL A 1 111 ? 10.623 0.293 11.117 1.00 87.00 111 VAL A N 1
ATOM 896 C CA . VAL A 1 111 ? 11.636 -0.734 11.387 1.00 87.00 111 VAL A CA 1
ATOM 897 C C . VAL A 1 111 ? 13.034 -0.145 11.279 1.00 87.00 111 VAL A C 1
ATOM 899 O O . VAL A 1 111 ? 13.850 -0.253 12.198 1.00 87.00 111 VAL A O 1
ATOM 902 N N . HIS A 1 112 ? 13.327 0.511 10.157 1.00 87.38 112 HIS A N 1
ATOM 903 C CA . HIS A 1 112 ? 14.639 1.082 9.888 1.00 87.38 112 HIS A CA 1
ATOM 904 C C . HIS A 1 112 ? 14.528 2.470 9.281 1.00 87.38 112 HIS A C 1
ATOM 906 O O . HIS A 1 112 ? 13.608 2.772 8.531 1.00 87.38 112 HIS A O 1
ATOM 912 N N . ASN A 1 113 ? 15.540 3.277 9.576 1.00 89.00 113 ASN A N 1
ATOM 913 C CA . ASN A 1 113 ? 15.692 4.634 9.086 1.00 89.00 113 ASN A CA 1
ATOM 914 C C . ASN A 1 113 ? 17.105 4.799 8.528 1.00 89.00 113 ASN A C 1
ATOM 916 O O . ASN A 1 113 ? 18.072 4.434 9.217 1.00 89.00 113 ASN A O 1
ATOM 920 N N . TYR A 1 114 ? 17.190 5.332 7.315 1.00 87.44 114 TYR A N 1
ATOM 921 C CA . TYR A 1 114 ? 18.402 5.605 6.555 1.00 87.44 114 TYR A CA 1
ATOM 922 C C . TYR A 1 114 ? 18.470 7.089 6.219 1.00 87.44 114 TYR A C 1
ATOM 924 O O . TYR A 1 114 ? 17.485 7.663 5.770 1.00 87.44 114 TYR A O 1
ATOM 932 N N . SER A 1 115 ? 19.637 7.710 6.374 1.00 85.12 115 SER A N 1
ATOM 933 C CA . SER A 1 115 ? 19.836 9.075 5.887 1.00 85.12 115 SER A CA 1
ATOM 934 C C . SER A 1 115 ? 20.178 9.045 4.400 1.00 85.12 115 SER A C 1
ATOM 936 O O . SER A 1 115 ? 21.062 8.302 3.975 1.00 85.12 115 SER A O 1
ATOM 938 N N . VAL A 1 116 ? 19.511 9.883 3.619 1.00 82.06 116 VAL A N 1
ATOM 939 C CA . VAL A 1 116 ? 19.844 10.162 2.220 1.00 82.06 116 VAL A CA 1
ATOM 940 C C . VAL A 1 116 ? 20.535 11.528 2.166 1.00 82.06 116 VAL A C 1
ATOM 942 O O . VAL A 1 116 ? 20.346 12.360 3.047 1.00 82.06 116 VAL A O 1
ATOM 945 N N . HIS A 1 117 ? 21.392 11.762 1.175 1.00 79.31 117 HIS A N 1
ATOM 946 C CA . HIS A 1 117 ? 22.139 13.025 1.053 1.00 79.31 117 HIS A CA 1
ATOM 947 C C . HIS A 1 117 ? 21.331 14.135 0.369 1.00 79.31 117 HIS A C 1
ATOM 949 O O . HIS A 1 117 ? 21.667 15.312 0.463 1.00 79.31 117 HIS A O 1
ATOM 955 N N . GLN A 1 118 ? 20.287 13.749 -0.357 1.00 82.50 118 GLN A N 1
ATOM 956 C CA . GLN A 1 118 ? 19.316 14.623 -0.998 1.00 82.50 118 GLN A CA 1
ATOM 957 C C . GLN A 1 118 ? 17.936 13.983 -0.829 1.00 82.50 118 GLN A C 1
ATOM 959 O O . GLN A 1 118 ? 17.864 12.762 -0.665 1.00 82.50 118 GLN A O 1
ATOM 964 N N . PRO A 1 119 ? 16.843 14.761 -0.856 1.00 78.75 119 PRO A N 1
ATOM 965 C CA . PRO A 1 119 ? 15.509 14.177 -0.835 1.00 78.75 119 PRO A CA 1
ATOM 966 C C . PRO A 1 119 ? 15.352 13.194 -2.003 1.00 78.75 119 PRO A C 1
ATOM 968 O O . PRO A 1 119 ? 15.700 13.505 -3.147 1.00 78.75 119 PRO A O 1
ATOM 971 N N . GLY A 1 120 ? 14.873 11.988 -1.693 1.00 71.81 120 GLY A N 1
ATOM 972 C CA . GLY A 1 120 ? 14.545 10.988 -2.703 1.00 71.81 120 GLY A CA 1
ATOM 973 C C . GLY A 1 120 ? 13.414 11.502 -3.583 1.00 71.81 120 GLY A C 1
ATOM 974 O O . GLY A 1 120 ? 12.379 11.909 -3.068 1.00 71.81 120 GLY A O 1
ATOM 975 N N . ALA A 1 121 ? 13.627 11.505 -4.896 1.00 77.12 121 ALA A N 1
ATOM 976 C CA . ALA A 1 121 ? 12.593 11.846 -5.863 1.00 77.12 121 ALA A CA 1
ATOM 977 C C . ALA A 1 121 ? 11.607 10.684 -6.017 1.00 77.12 121 ALA A C 1
ATOM 979 O O . ALA A 1 121 ? 10.401 10.904 -6.038 1.00 77.12 121 ALA A O 1
ATOM 980 N N . THR A 1 122 ? 12.113 9.447 -6.091 1.00 88.19 122 THR A N 1
ATOM 981 C CA . THR A 1 122 ? 11.294 8.245 -6.294 1.00 88.19 122 THR A CA 1
ATOM 982 C C . THR A 1 122 ? 11.874 7.006 -5.629 1.00 88.19 122 THR A C 1
ATOM 984 O O . THR A 1 122 ? 13.080 6.893 -5.402 1.00 88.19 122 THR A O 1
ATOM 987 N N . VAL A 1 123 ? 10.991 6.057 -5.318 1.00 91.88 123 VAL A N 1
ATOM 988 C CA . VAL A 1 123 ? 11.328 4.747 -4.759 1.00 91.88 123 VAL A CA 1
ATOM 989 C C . VAL A 1 123 ? 10.492 3.669 -5.445 1.00 91.88 123 VAL A C 1
ATOM 991 O O . VAL A 1 123 ? 9.311 3.875 -5.722 1.00 91.88 123 VAL A O 1
ATOM 994 N N . SER A 1 124 ? 11.100 2.519 -5.732 1.00 94.38 124 SER A N 1
ATOM 995 C CA . SER A 1 124 ? 10.406 1.366 -6.307 1.00 94.38 124 SER A CA 1
ATOM 996 C C . SER A 1 124 ? 10.996 0.059 -5.787 1.00 94.38 124 SER A C 1
ATOM 998 O O . SER A 1 124 ? 12.215 -0.094 -5.686 1.00 94.38 124 SER A O 1
ATOM 1000 N N . ILE A 1 125 ? 10.122 -0.884 -5.447 1.00 94.19 125 ILE A N 1
ATOM 1001 C CA . ILE A 1 125 ? 10.469 -2.207 -4.924 1.00 94.19 125 ILE A CA 1
ATOM 1002 C C . ILE A 1 125 ? 10.247 -3.220 -6.050 1.00 94.19 125 ILE A C 1
ATOM 1004 O O . ILE A 1 125 ? 9.244 -3.131 -6.754 1.00 94.19 125 ILE A O 1
ATOM 1008 N N . SER A 1 126 ? 11.206 -4.117 -6.245 1.00 95.12 126 SER A N 1
ATOM 1009 C CA . SER A 1 126 ? 11.140 -5.226 -7.205 1.00 95.12 126 SER A CA 1
ATOM 1010 C C . SER A 1 126 ? 10.426 -6.435 -6.608 1.00 95.12 126 SER A C 1
ATOM 1012 O O . SER A 1 126 ? 10.276 -6.523 -5.388 1.00 95.12 126 SER A O 1
ATOM 1014 N N . ASP A 1 127 ? 10.077 -7.395 -7.458 1.00 91.88 127 ASP A N 1
ATOM 1015 C CA . ASP A 1 127 ? 9.387 -8.631 -7.076 1.00 91.88 127 ASP A CA 1
ATOM 1016 C C . ASP A 1 127 ? 10.158 -9.397 -5.981 1.00 91.88 127 ASP A C 1
ATOM 1018 O O . ASP A 1 127 ? 9.590 -9.829 -4.981 1.00 91.88 127 ASP A O 1
ATOM 1022 N N . ARG A 1 128 ? 11.496 -9.449 -6.078 1.00 91.50 128 ARG A N 1
ATOM 1023 C CA . ARG A 1 128 ? 12.370 -10.091 -5.075 1.00 91.50 128 ARG A CA 1
ATOM 1024 C C . ARG A 1 128 ? 12.806 -9.195 -3.913 1.00 91.50 128 ARG A C 1
ATOM 1026 O O . ARG A 1 128 ? 13.715 -9.551 -3.162 1.00 91.50 128 ARG A O 1
ATOM 1033 N N . GLY A 1 129 ? 12.206 -8.018 -3.758 1.00 90.62 129 GLY A N 1
ATOM 1034 C CA . GLY A 1 129 ? 12.478 -7.132 -2.625 1.00 90.62 129 GLY A CA 1
ATOM 1035 C C . GLY A 1 129 ? 13.779 -6.322 -2.718 1.00 90.62 129 GLY A C 1
ATOM 1036 O O . GLY A 1 129 ? 14.201 -5.742 -1.714 1.00 90.62 129 GLY A O 1
ATOM 1037 N N . LEU A 1 130 ? 14.417 -6.220 -3.895 1.00 94.12 130 LEU A N 1
ATOM 1038 C CA . LEU A 1 130 ? 15.386 -5.143 -4.149 1.00 94.12 130 LEU A CA 1
ATOM 1039 C C . LEU A 1 130 ? 14.650 -3.811 -4.223 1.00 94.12 130 LEU A C 1
ATOM 1041 O O . LEU A 1 130 ? 13.615 -3.707 -4.880 1.00 94.12 130 LEU A O 1
ATOM 1045 N N . THR A 1 131 ? 15.205 -2.778 -3.605 1.00 93.62 131 THR A N 1
ATOM 1046 C CA . THR A 1 131 ? 14.594 -1.447 -3.594 1.00 93.62 131 THR A CA 1
ATOM 1047 C C . THR A 1 131 ? 15.500 -0.456 -4.300 1.00 93.62 131 THR A C 1
ATOM 1049 O O . THR A 1 131 ? 16.636 -0.241 -3.871 1.00 93.62 131 THR A O 1
ATOM 1052 N N . ALA A 1 132 ? 15.007 0.174 -5.357 1.00 94.06 132 ALA A N 1
ATOM 1053 C CA . ALA A 1 132 ? 15.688 1.272 -6.019 1.00 94.06 132 ALA A CA 1
ATOM 1054 C C . ALA A 1 132 ? 15.196 2.605 -5.457 1.00 94.06 132 ALA A C 1
ATOM 1056 O O . ALA A 1 132 ? 13.994 2.825 -5.310 1.00 94.06 132 ALA A O 1
ATOM 1057 N N . VAL A 1 133 ? 16.138 3.495 -5.165 1.00 92.38 133 VAL A N 1
ATOM 1058 C CA . VAL A 1 133 ? 15.893 4.838 -4.645 1.00 92.38 133 VAL A CA 1
ATOM 1059 C C . VAL A 1 133 ? 16.580 5.824 -5.575 1.00 92.38 133 VAL A C 1
ATOM 1061 O O . VAL A 1 133 ? 17.808 5.837 -5.675 1.00 92.38 133 VAL A O 1
ATOM 1064 N N . GLY A 1 134 ? 15.796 6.646 -6.263 1.00 91.06 134 GLY A N 1
ATOM 1065 C CA . GLY A 1 134 ? 16.291 7.755 -7.071 1.00 91.06 134 GLY A CA 1
ATOM 1066 C C . GLY A 1 134 ? 16.364 9.022 -6.228 1.00 91.06 134 GLY A C 1
ATOM 1067 O O . GLY A 1 134 ? 15.348 9.470 -5.700 1.00 91.06 134 GLY A O 1
ATOM 1068 N N . TRP A 1 135 ? 17.545 9.618 -6.096 1.00 88.38 135 TRP A N 1
ATOM 1069 C CA . TRP A 1 135 ? 17.743 10.880 -5.383 1.00 88.38 135 TRP A CA 1
ATOM 1070 C C . TRP A 1 135 ? 18.691 11.785 -6.172 1.00 88.38 135 TRP A C 1
ATOM 1072 O O . TRP A 1 135 ? 19.810 11.406 -6.524 1.00 88.38 135 TRP A O 1
ATOM 1082 N N . GLY A 1 136 ? 18.224 12.997 -6.479 1.00 88.75 136 GLY A N 1
ATOM 1083 C CA . GLY A 1 136 ? 18.960 13.944 -7.313 1.00 88.75 136 GLY A CA 1
ATOM 1084 C C . GLY A 1 136 ? 19.269 13.389 -8.701 1.00 88.75 136 GLY A C 1
ATOM 1085 O O . GLY A 1 136 ? 18.383 13.263 -9.540 1.00 88.75 136 GLY A O 1
ATOM 1086 N N . THR A 1 137 ? 20.544 13.073 -8.927 1.00 91.62 137 THR A N 1
ATOM 1087 C CA . THR A 1 137 ? 21.093 12.549 -10.190 1.00 91.62 137 THR A CA 1
ATOM 1088 C C . THR A 1 137 ? 21.645 11.125 -10.063 1.00 91.62 137 THR A C 1
ATOM 1090 O O . THR A 1 137 ? 22.321 10.636 -10.972 1.00 91.62 137 THR A O 1
ATOM 1093 N N . LYS A 1 138 ? 21.409 10.459 -8.923 1.00 92.38 138 LYS A N 1
ATOM 1094 C CA . LYS A 1 138 ? 21.885 9.102 -8.631 1.00 92.38 138 LYS A CA 1
ATOM 1095 C C . LYS A 1 138 ? 20.733 8.168 -8.271 1.00 92.38 138 LYS A C 1
ATOM 1097 O O . LYS A 1 138 ? 19.785 8.558 -7.593 1.00 92.38 138 LYS A O 1
ATOM 1102 N N . VAL A 1 139 ? 20.852 6.915 -8.688 1.00 93.31 139 VAL A N 1
ATOM 1103 C CA . VAL A 1 139 ? 20.013 5.807 -8.230 1.00 93.31 139 VAL A CA 1
ATOM 1104 C C . VAL A 1 139 ? 20.861 4.914 -7.337 1.00 93.31 139 VAL A C 1
ATOM 1106 O O . VAL A 1 139 ? 21.948 4.494 -7.734 1.00 93.31 139 VAL A O 1
ATOM 1109 N N . SER A 1 140 ? 20.371 4.595 -6.144 1.00 93.00 140 SER A N 1
ATOM 1110 C CA . SER A 1 140 ? 20.929 3.536 -5.304 1.00 93.00 140 SER A CA 1
ATOM 1111 C C . SER A 1 140 ? 19.949 2.374 -5.197 1.00 93.00 140 SER A C 1
ATOM 1113 O O . SER A 1 140 ? 18.778 2.553 -4.871 1.00 93.00 140 SER A O 1
ATOM 1115 N N . VAL A 1 141 ? 20.437 1.170 -5.473 1.00 95.38 141 VAL A N 1
ATOM 1116 C CA . VAL A 1 141 ? 19.696 -0.080 -5.312 1.00 95.38 141 VAL A CA 1
ATOM 1117 C C . VAL A 1 141 ? 20.157 -0.744 -4.027 1.00 95.38 141 VAL A C 1
ATOM 1119 O O . VAL A 1 141 ? 21.354 -0.916 -3.813 1.00 95.38 141 VAL A O 1
ATOM 1122 N N . TRP A 1 142 ? 19.218 -1.147 -3.185 1.00 94.25 142 TRP A N 1
ATOM 1123 C CA . TRP A 1 142 ? 19.476 -1.838 -1.927 1.00 94.25 142 TRP A CA 1
ATOM 1124 C C . TRP A 1 142 ? 18.925 -3.258 -1.977 1.00 94.25 142 TRP A C 1
ATOM 1126 O O . TRP A 1 142 ? 17.888 -3.510 -2.590 1.00 94.25 142 TRP A O 1
ATOM 1136 N N . LYS A 1 143 ? 19.620 -4.176 -1.306 1.00 93.62 143 LYS A N 1
ATOM 1137 C CA . LYS A 1 143 ? 19.259 -5.591 -1.202 1.00 93.62 143 LYS A CA 1
ATOM 1138 C C . LYS A 1 143 ? 19.105 -5.981 0.263 1.00 93.62 143 LYS A C 1
ATOM 1140 O O . LYS A 1 143 ? 19.902 -5.543 1.088 1.00 93.62 143 LYS A O 1
ATOM 1145 N N . GLY A 1 144 ? 18.102 -6.805 0.569 1.00 90.25 144 GLY A N 1
ATOM 1146 C CA . GLY A 1 144 ? 17.896 -7.355 1.914 1.00 90.25 144 GLY A CA 1
ATOM 1147 C C . GLY A 1 144 ? 17.395 -6.338 2.943 1.00 90.25 144 GLY A C 1
ATOM 1148 O O . GLY A 1 144 ? 17.556 -6.550 4.140 1.00 90.25 144 GLY A O 1
ATOM 1149 N N . LEU A 1 145 ? 16.793 -5.226 2.501 1.00 89.12 145 LEU A N 1
ATOM 1150 C CA . LEU A 1 145 ? 16.223 -4.224 3.407 1.00 89.12 145 LEU A CA 1
ATOM 1151 C C . LEU A 1 145 ? 15.088 -4.801 4.266 1.00 89.12 145 LEU A C 1
ATOM 1153 O O . LEU A 1 145 ? 15.012 -4.509 5.459 1.00 89.12 145 LEU A O 1
ATOM 1157 N N . PHE A 1 146 ? 14.226 -5.619 3.658 1.00 88.06 146 PHE A N 1
ATOM 1158 C CA . PHE A 1 146 ? 13.082 -6.236 4.330 1.00 88.06 146 PHE A CA 1
ATOM 1159 C C . PHE A 1 146 ? 13.463 -7.492 5.120 1.00 88.06 146 PHE A C 1
ATOM 1161 O O . PHE A 1 146 ? 12.894 -7.726 6.182 1.00 88.06 146 PHE A O 1
ATOM 1168 N N . ASP A 1 147 ? 14.464 -8.250 4.664 1.00 87.38 147 ASP A N 1
ATOM 1169 C CA . ASP A 1 147 ? 14.962 -9.429 5.385 1.00 87.38 147 ASP A CA 1
ATOM 1170 C C . ASP A 1 147 ? 15.644 -9.025 6.695 1.00 87.38 147 ASP A C 1
ATOM 1172 O O . ASP A 1 147 ? 15.321 -9.558 7.756 1.00 87.38 147 ASP A O 1
ATOM 1176 N N . ALA A 1 148 ? 16.513 -8.008 6.644 1.00 82.81 148 ALA A N 1
ATOM 1177 C CA . ALA A 1 148 ? 17.147 -7.446 7.835 1.00 82.81 148 ALA A CA 1
ATOM 1178 C C . ALA A 1 148 ? 16.105 -6.876 8.814 1.00 82.81 148 ALA A C 1
ATOM 1180 O O . ALA A 1 148 ? 16.219 -7.054 10.029 1.00 82.81 148 ALA A O 1
ATOM 1181 N N . ALA A 1 149 ? 15.054 -6.248 8.276 1.00 80.69 149 ALA A N 1
ATOM 1182 C CA . ALA A 1 149 ? 13.929 -5.744 9.051 1.00 80.69 149 ALA A CA 1
ATOM 1183 C C . ALA A 1 149 ? 13.144 -6.876 9.741 1.00 80.69 149 ALA A C 1
ATOM 1185 O O . ALA A 1 149 ? 12.827 -6.768 10.925 1.00 80.69 149 ALA A O 1
ATOM 1186 N N . ALA A 1 150 ? 12.863 -7.975 9.034 1.00 81.00 150 ALA A N 1
ATOM 1187 C CA . ALA A 1 150 ? 12.139 -9.124 9.574 1.00 81.00 150 ALA A CA 1
ATOM 1188 C C . ALA A 1 150 ? 12.950 -9.875 10.642 1.00 81.00 150 ALA A C 1
ATOM 1190 O O . ALA A 1 150 ? 12.415 -10.225 11.694 1.00 81.00 150 ALA A O 1
ATOM 1191 N N . ALA A 1 151 ? 14.248 -10.076 10.403 1.00 83.50 151 ALA A N 1
ATOM 1192 C CA . ALA A 1 151 ? 15.149 -10.756 11.329 1.00 83.50 151 ALA A CA 1
ATOM 1193 C C . ALA A 1 151 ? 15.573 -9.879 12.527 1.00 83.50 151 ALA A C 1
ATOM 1195 O O . ALA A 1 151 ? 16.275 -10.355 13.418 1.00 83.50 151 ALA A O 1
ATOM 1196 N N . SER A 1 152 ? 15.140 -8.608 12.580 1.00 76.06 152 SER A N 1
ATOM 1197 C CA . SER A 1 152 ? 15.617 -7.612 13.558 1.00 76.06 152 SER A CA 1
ATOM 1198 C C . SER A 1 152 ? 17.150 -7.536 13.611 1.00 76.06 152 SER A C 1
ATOM 1200 O O . SER A 1 152 ? 17.753 -7.317 14.664 1.00 76.06 152 SER A O 1
ATOM 1202 N N . GLU A 1 153 ? 17.782 -7.753 12.461 1.00 78.12 153 GLU A N 1
ATOM 1203 C CA . GLU A 1 153 ? 19.227 -7.743 12.304 1.00 78.12 153 GLU A CA 1
ATOM 1204 C C . GLU A 1 153 ? 19.766 -6.308 12.212 1.00 78.12 153 GLU A C 1
ATOM 1206 O O . GLU A 1 153 ? 19.048 -5.306 12.300 1.00 78.12 153 GLU A O 1
ATOM 1211 N N . ARG A 1 154 ? 21.090 -6.187 12.078 1.00 81.94 154 ARG A N 1
ATOM 1212 C CA . ARG A 1 154 ? 21.734 -4.887 11.879 1.00 81.94 154 ARG A CA 1
ATOM 1213 C C . ARG A 1 154 ? 21.300 -4.287 10.540 1.00 81.94 154 ARG A C 1
ATOM 1215 O O . ARG A 1 154 ? 21.217 -4.982 9.534 1.00 81.94 154 ARG A O 1
ATOM 1222 N N . LYS A 1 155 ? 21.120 -2.963 10.529 1.00 85.31 155 LYS A N 1
ATOM 1223 C CA . LYS A 1 155 ? 20.805 -2.186 9.321 1.00 85.31 155 LYS A CA 1
ATOM 1224 C C . LYS A 1 155 ? 21.833 -2.439 8.214 1.00 85.31 155 LYS A C 1
ATOM 1226 O O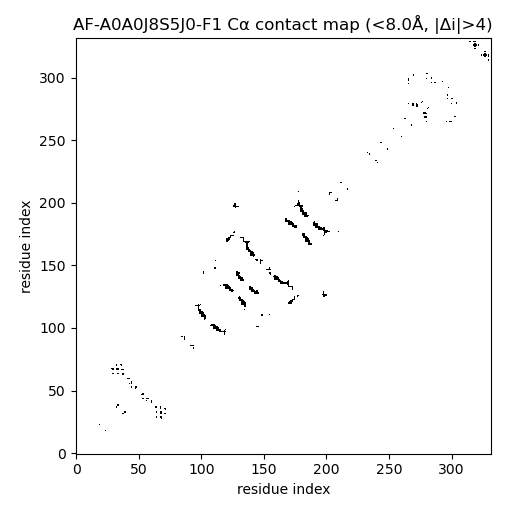 . LYS A 1 155 ? 23.040 -2.440 8.484 1.00 85.31 155 LYS A O 1
ATOM 1231 N N . VAL A 1 156 ? 21.352 -2.564 6.978 1.00 88.62 156 VAL A N 1
ATOM 1232 C CA . VAL A 1 156 ? 22.187 -2.706 5.777 1.00 88.62 156 VAL A CA 1
ATOM 1233 C C . VAL A 1 156 ? 22.996 -1.426 5.584 1.00 88.62 156 VAL A C 1
ATOM 1235 O O . VAL A 1 156 ? 22.431 -0.353 5.432 1.00 88.62 156 VAL A O 1
ATOM 1238 N N . GLN A 1 157 ? 24.324 -1.507 5.616 1.00 87.31 157 GLN A N 1
ATOM 1239 C CA . GLN A 1 157 ? 25.157 -0.296 5.598 1.00 87.31 157 GLN A CA 1
ATOM 1240 C C . GLN A 1 157 ? 25.343 0.275 4.191 1.00 87.31 157 GLN A C 1
ATOM 1242 O O . GLN A 1 157 ? 25.271 1.486 4.000 1.00 87.31 157 GLN A O 1
ATOM 1247 N N . ASN A 1 158 ? 25.552 -0.602 3.208 1.00 90.38 158 ASN A N 1
ATOM 1248 C CA . ASN A 1 158 ? 25.923 -0.206 1.855 1.00 90.38 158 ASN A CA 1
ATOM 1249 C C . ASN A 1 158 ? 24.846 -0.629 0.848 1.00 90.38 158 ASN A C 1
ATOM 1251 O O . ASN A 1 158 ? 24.285 -1.720 0.985 1.00 90.38 158 ASN A O 1
ATOM 1255 N N . PRO A 1 159 ? 24.582 0.191 -0.184 1.00 92.62 159 PRO A N 1
ATOM 1256 C CA . PRO A 1 159 ? 23.718 -0.210 -1.283 1.00 92.62 159 PRO A CA 1
ATOM 1257 C C . PRO A 1 159 ? 24.340 -1.383 -2.054 1.00 92.62 159 PRO A C 1
ATOM 1259 O O . PRO A 1 159 ? 25.559 -1.541 -2.101 1.00 92.62 159 PRO A O 1
ATOM 1262 N N . TYR A 1 160 ? 23.489 -2.188 -2.684 1.00 94.56 160 TYR A N 1
ATOM 1263 C CA . TYR A 1 160 ? 23.886 -3.290 -3.557 1.00 94.56 160 TYR A CA 1
ATOM 1264 C C . TYR A 1 160 ? 24.572 -2.775 -4.826 1.00 94.56 160 TYR A C 1
ATOM 1266 O O . TYR A 1 160 ? 25.646 -3.244 -5.190 1.00 94.56 160 TYR A O 1
ATOM 1274 N N . MET A 1 161 ? 23.957 -1.787 -5.478 1.00 94.38 161 MET A N 1
ATOM 1275 C CA . MET A 1 161 ? 24.471 -1.150 -6.688 1.00 94.38 161 MET A CA 1
ATOM 1276 C C . MET A 1 161 ? 24.131 0.339 -6.670 1.00 94.38 161 MET A C 1
ATOM 1278 O O . MET A 1 161 ? 23.158 0.764 -6.044 1.00 94.38 161 MET A O 1
ATOM 1282 N N . ALA A 1 162 ? 24.922 1.142 -7.372 1.00 92.94 162 ALA A N 1
ATOM 1283 C CA . ALA A 1 162 ? 24.645 2.554 -7.581 1.00 92.94 162 ALA A CA 1
ATOM 1284 C C . ALA A 1 162 ? 24.885 2.913 -9.047 1.00 92.94 162 ALA A C 1
ATOM 1286 O O . ALA A 1 162 ? 25.809 2.398 -9.672 1.00 92.94 162 ALA A O 1
ATOM 1287 N N . TRP A 1 163 ? 24.054 3.801 -9.579 1.00 93.38 163 TRP A N 1
ATOM 1288 C CA . TRP A 1 163 ? 24.143 4.288 -10.950 1.00 93.38 163 TRP A CA 1
ATOM 1289 C C . TRP A 1 163 ? 23.891 5.797 -11.011 1.00 93.38 163 TRP A C 1
ATOM 1291 O O . TRP A 1 163 ? 23.192 6.356 -10.163 1.00 93.38 163 TRP A O 1
ATOM 1301 N N . GLY A 1 164 ? 24.453 6.455 -12.023 1.00 89.31 164 GLY A N 1
ATOM 1302 C CA . GLY A 1 164 ? 24.284 7.884 -12.276 1.00 89.31 164 GLY A CA 1
ATOM 1303 C C . GLY A 1 164 ? 25.394 8.752 -11.682 1.00 89.31 164 GLY A C 1
ATOM 1304 O O . GLY A 1 164 ? 26.472 8.279 -11.324 1.00 89.31 164 GLY A O 1
ATOM 1305 N N . GLY A 1 165 ? 25.117 10.052 -11.573 1.00 82.75 165 GLY A N 1
ATOM 1306 C CA . GLY A 1 165 ? 26.113 11.086 -11.266 1.00 82.75 165 GLY A CA 1
ATOM 1307 C C . GLY A 1 165 ? 26.502 11.957 -12.464 1.00 82.75 165 GLY A C 1
ATOM 1308 O O . GLY A 1 165 ? 27.208 12.943 -12.281 1.00 82.75 165 GLY A O 1
ATOM 1309 N N . ASP A 1 166 ? 25.963 11.676 -13.651 1.00 85.94 166 ASP A N 1
ATOM 1310 C CA . ASP A 1 166 ? 26.289 12.374 -14.906 1.00 85.94 166 ASP A CA 1
ATOM 1311 C C . ASP A 1 166 ? 25.499 13.683 -15.109 1.00 85.94 166 ASP A C 1
ATOM 1313 O O . ASP A 1 166 ? 25.258 14.122 -16.236 1.00 85.94 166 ASP A O 1
ATOM 1317 N N . GLY A 1 167 ? 25.020 14.284 -14.015 1.00 87.19 167 GLY A N 1
ATOM 1318 C CA . GLY A 1 167 ? 24.209 15.507 -14.037 1.00 87.19 167 GLY A CA 1
ATOM 1319 C C . GLY A 1 167 ? 22.800 15.340 -14.619 1.00 87.19 167 GLY A C 1
ATOM 1320 O O . GLY A 1 167 ? 22.135 16.334 -14.877 1.00 87.19 167 GLY A O 1
ATOM 1321 N N . GLN A 1 168 ? 22.344 14.105 -14.834 1.00 90.12 168 GLN A N 1
ATOM 1322 C CA . GLN A 1 168 ? 20.995 13.800 -15.314 1.00 90.12 168 GLN A CA 1
ATOM 1323 C C . GLN A 1 168 ? 20.082 13.648 -14.103 1.00 90.12 168 GLN A C 1
ATOM 1325 O O . GLN A 1 168 ? 20.289 12.726 -13.310 1.00 90.12 168 GLN A O 1
ATOM 1330 N N . ARG A 1 169 ? 19.129 14.564 -13.898 1.00 89.94 169 ARG A N 1
ATOM 1331 C CA . ARG A 1 169 ? 18.218 14.451 -12.759 1.00 89.94 169 ARG A CA 1
ATOM 1332 C C . ARG A 1 169 ? 17.241 13.317 -13.024 1.00 89.94 169 ARG A C 1
ATOM 1334 O O . ARG A 1 169 ? 16.765 13.141 -14.142 1.00 89.94 169 ARG A O 1
ATOM 1341 N N . ILE A 1 170 ? 16.998 12.519 -11.994 1.00 90.69 170 ILE A N 1
ATOM 1342 C CA . ILE A 1 170 ? 16.101 11.371 -12.066 1.00 90.69 170 ILE A CA 1
ATOM 1343 C C . ILE A 1 170 ? 14.709 11.834 -11.677 1.00 90.69 170 ILE A C 1
ATOM 1345 O O . ILE A 1 170 ? 14.519 12.442 -10.621 1.00 90.69 170 ILE A O 1
ATOM 1349 N N . GLU A 1 171 ? 13.743 11.509 -12.523 1.00 90.56 171 GLU A N 1
ATOM 1350 C CA . GLU A 1 171 ? 12.336 11.776 -12.263 1.00 90.56 171 GLU A CA 1
ATOM 1351 C C . GLU A 1 171 ? 11.652 10.549 -11.682 1.00 90.56 171 GLU A C 1
ATOM 1353 O O . GLU A 1 171 ? 10.989 10.653 -10.657 1.00 90.56 171 GLU A O 1
ATOM 1358 N N . ASN A 1 172 ? 11.826 9.378 -12.302 1.00 91.75 172 ASN A N 1
ATOM 1359 C CA . ASN A 1 172 ? 11.109 8.172 -11.910 1.00 91.75 172 ASN A CA 1
ATOM 1360 C C . ASN A 1 172 ? 11.941 6.909 -12.111 1.00 91.75 172 ASN A C 1
ATOM 1362 O O . ASN A 1 172 ? 12.781 6.829 -13.005 1.00 91.75 172 ASN A O 1
ATOM 1366 N N . VAL A 1 173 ? 11.679 5.912 -11.276 1.00 93.75 173 VAL A N 1
ATOM 1367 C CA . VAL A 1 173 ? 12.359 4.623 -11.290 1.00 93.75 173 VAL A CA 1
ATOM 1368 C C . VAL A 1 173 ? 11.309 3.525 -11.171 1.00 93.75 173 VAL A C 1
ATOM 1370 O O . VAL A 1 173 ? 10.470 3.567 -10.271 1.00 93.75 173 VAL A O 1
ATOM 1373 N N . ARG A 1 174 ? 11.333 2.549 -12.081 1.00 96.00 174 ARG A N 1
ATOM 1374 C CA . ARG A 1 174 ? 10.394 1.419 -12.108 1.00 96.00 174 ARG A CA 1
ATOM 1375 C C . ARG A 1 174 ? 11.094 0.138 -12.531 1.00 96.00 174 ARG A C 1
ATOM 1377 O O . ARG A 1 174 ? 11.889 0.145 -13.464 1.00 96.00 174 ARG A O 1
ATOM 1384 N N . TRP A 1 175 ? 10.776 -0.956 -11.855 1.00 95.94 175 TRP A N 1
ATOM 1385 C CA . TRP A 1 175 ? 11.238 -2.289 -12.230 1.00 95.94 175 TRP A CA 1
ATOM 1386 C C . TRP A 1 175 ? 10.435 -2.833 -13.411 1.00 95.94 175 TRP A C 1
ATOM 1388 O O . TRP A 1 175 ? 9.233 -2.581 -13.509 1.00 95.94 175 TRP A O 1
ATOM 1398 N N . CYS A 1 176 ? 11.105 -3.564 -14.299 1.00 93.88 176 CYS A N 1
ATOM 1399 C CA . CYS A 1 176 ? 10.439 -4.414 -15.275 1.00 93.88 176 CYS A CA 1
ATOM 1400 C C . CYS A 1 176 ? 9.951 -5.681 -14.547 1.00 93.88 176 CYS A C 1
ATOM 1402 O O . CYS A 1 176 ? 10.776 -6.344 -13.917 1.00 93.88 176 CYS A O 1
ATOM 1404 N N . PRO A 1 177 ? 8.651 -6.019 -14.581 1.00 92.19 177 PRO A N 1
ATOM 1405 C CA . PRO A 1 177 ? 8.159 -7.261 -13.985 1.00 92.19 177 PRO A CA 1
ATOM 1406 C C . PRO A 1 177 ? 8.824 -8.488 -14.623 1.00 92.19 177 PRO A C 1
ATOM 1408 O O . PRO A 1 177 ? 9.017 -8.507 -15.838 1.00 92.19 177 PRO A O 1
ATOM 1411 N N . TYR A 1 178 ? 9.139 -9.514 -13.825 1.00 91.19 178 TYR A N 1
ATOM 1412 C CA . TYR A 1 178 ? 9.727 -10.797 -14.273 1.00 91.19 178 TYR A CA 1
ATOM 1413 C C . TYR A 1 178 ? 11.115 -10.730 -14.943 1.00 91.19 178 TYR A C 1
ATOM 1415 O O . TYR A 1 178 ? 11.676 -11.766 -15.303 1.00 91.19 178 TYR A O 1
ATOM 1423 N N . GLU A 1 179 ? 11.710 -9.545 -15.082 1.00 93.75 179 GLU A N 1
ATOM 1424 C CA . GLU A 1 179 ? 13.019 -9.345 -15.703 1.00 93.75 179 GLU A CA 1
ATOM 1425 C C . GLU A 1 179 ? 13.974 -8.591 -14.770 1.00 93.75 179 GLU A C 1
ATOM 1427 O O . GLU A 1 179 ? 13.583 -7.762 -13.951 1.00 93.75 179 GLU A O 1
ATOM 1432 N N . ASP A 1 180 ? 15.273 -8.827 -14.937 1.00 95.56 180 ASP A N 1
ATOM 1433 C CA . ASP A 1 180 ? 16.334 -8.171 -14.164 1.00 95.56 180 ASP A CA 1
ATOM 1434 C C . ASP A 1 180 ? 16.671 -6.769 -14.713 1.00 95.56 180 ASP A C 1
ATOM 1436 O O . ASP A 1 180 ? 17.836 -6.419 -14.927 1.00 95.56 180 ASP A O 1
ATOM 1440 N N . ILE A 1 181 ? 15.643 -5.958 -14.984 1.00 96.25 181 ILE A N 1
ATOM 1441 C CA . ILE A 1 181 ? 15.779 -4.635 -15.604 1.00 96.25 181 ILE A CA 1
ATOM 1442 C C . ILE A 1 181 ? 15.132 -3.559 -14.730 1.00 96.25 181 ILE A C 1
ATOM 1444 O O . ILE A 1 181 ? 13.974 -3.646 -14.324 1.00 96.25 181 ILE A O 1
ATOM 1448 N N . LEU A 1 182 ? 15.884 -2.490 -14.491 1.00 96.75 182 LEU A N 1
ATOM 1449 C CA . LEU A 1 182 ? 15.440 -1.262 -13.852 1.00 96.75 182 LEU A CA 1
ATOM 1450 C C . LEU A 1 182 ? 15.310 -0.156 -14.898 1.00 96.75 182 LEU A C 1
ATOM 1452 O O . LEU A 1 182 ? 16.303 0.296 -15.468 1.00 96.75 182 LEU A O 1
ATOM 1456 N N . GLY A 1 183 ? 14.093 0.316 -15.129 1.00 96.44 183 GLY A N 1
ATOM 1457 C CA . GLY A 1 183 ? 13.833 1.503 -15.929 1.00 96.44 183 GLY A CA 1
ATOM 1458 C C . GLY A 1 183 ? 14.044 2.774 -15.112 1.00 96.44 183 GLY A C 1
ATOM 1459 O O . GLY A 1 183 ? 13.415 2.964 -14.069 1.00 96.44 183 GLY A O 1
ATOM 1460 N N . VAL A 1 184 ? 14.904 3.664 -15.600 1.00 95.44 184 VAL A N 1
ATOM 1461 C CA . VAL A 1 184 ? 15.180 4.969 -14.994 1.00 95.44 184 VAL A CA 1
ATOM 1462 C C . VAL A 1 184 ? 14.834 6.077 -15.981 1.00 95.44 184 VAL A C 1
ATOM 1464 O O . VAL A 1 184 ? 15.480 6.234 -17.020 1.00 95.44 184 VAL A O 1
ATOM 1467 N N . ALA A 1 185 ? 13.821 6.864 -15.633 1.00 94.44 185 ALA A N 1
ATOM 1468 C CA . ALA A 1 185 ? 13.452 8.084 -16.334 1.00 94.44 185 ALA A CA 1
ATOM 1469 C C . ALA A 1 185 ? 14.242 9.268 -15.764 1.00 94.44 185 ALA A C 1
ATOM 1471 O O . ALA A 1 185 ? 14.248 9.505 -14.551 1.00 94.44 185 ALA A O 1
ATOM 1472 N N . HIS A 1 186 ? 14.917 9.996 -16.642 1.00 92.38 186 HIS A N 1
ATOM 1473 C CA . HIS A 1 186 ? 15.765 11.137 -16.317 1.00 92.38 186 HIS A CA 1
ATOM 1474 C C . HIS A 1 186 ? 15.532 12.269 -17.328 1.00 92.38 186 HIS A C 1
ATOM 1476 O O . HIS A 1 186 ? 14.950 12.039 -18.383 1.00 92.38 186 HIS A O 1
ATOM 1482 N N . ASP A 1 187 ? 16.027 13.481 -17.062 1.00 92.81 187 ASP A N 1
ATOM 1483 C CA . ASP A 1 187 ? 15.727 14.666 -17.897 1.00 92.81 187 ASP A CA 1
ATOM 1484 C C . ASP A 1 187 ? 16.040 14.493 -19.399 1.00 92.81 187 ASP A C 1
ATOM 1486 O O . ASP A 1 187 ? 15.415 15.110 -20.259 1.00 92.81 187 ASP A O 1
ATOM 1490 N N . LYS A 1 188 ? 17.048 13.675 -19.728 1.00 92.38 188 LYS A N 1
ATOM 1491 C CA . LYS A 1 188 ? 17.478 13.402 -21.112 1.00 92.38 188 LYS A CA 1
ATOM 1492 C C . LYS A 1 188 ? 16.695 12.271 -21.789 1.00 92.38 188 LYS A C 1
ATOM 1494 O O . LYS A 1 188 ? 16.893 12.050 -22.982 1.00 92.38 188 LYS A O 1
ATOM 1499 N N . GLY A 1 189 ? 15.829 11.564 -21.066 1.00 93.25 189 GLY A N 1
ATOM 1500 C CA . GLY A 1 189 ? 15.037 10.461 -21.593 1.00 93.25 189 GLY A CA 1
ATOM 1501 C C . GLY A 1 189 ? 14.978 9.263 -20.649 1.00 93.25 189 GLY A C 1
ATOM 1502 O O . GLY A 1 189 ? 14.623 9.373 -19.478 1.00 93.25 189 GLY A O 1
ATOM 1503 N N . PHE A 1 190 ? 15.273 8.080 -21.184 1.00 95.12 190 PHE A N 1
ATOM 1504 C CA . PHE A 1 190 ? 15.087 6.810 -20.489 1.00 95.12 190 PHE A CA 1
ATOM 1505 C C . PHE A 1 190 ? 16.345 5.946 -20.566 1.00 95.12 190 PHE A C 1
ATOM 1507 O O . PHE A 1 190 ? 16.992 5.855 -21.609 1.00 95.12 190 PHE A O 1
ATOM 1514 N N . SER A 1 191 ? 16.694 5.301 -19.457 1.00 94.50 191 SER A N 1
ATOM 1515 C CA . SER A 1 191 ? 17.777 4.323 -19.381 1.00 94.50 191 SER A CA 1
ATOM 1516 C C . SER A 1 191 ? 17.272 3.037 -18.747 1.00 94.50 191 SER A C 1
ATOM 1518 O O . SER A 1 191 ? 16.727 3.057 -17.648 1.00 94.50 191 SER A O 1
ATOM 1520 N N . SER A 1 192 ? 17.487 1.911 -19.422 1.00 95.88 192 SER A N 1
ATOM 1521 C CA . SER A 1 192 ? 17.257 0.573 -18.880 1.00 95.88 192 SER A CA 1
ATOM 1522 C C . SER A 1 192 ? 18.562 0.031 -18.299 1.00 95.88 192 SER A C 1
ATOM 1524 O O . SER A 1 192 ? 19.530 -0.174 -19.034 1.00 95.88 192 SER A O 1
ATOM 1526 N N . LEU A 1 193 ? 18.599 -0.193 -16.991 1.00 94.94 193 LEU A N 1
ATOM 1527 C CA . LEU A 1 193 ? 19.751 -0.736 -16.277 1.00 94.94 193 LEU A CA 1
ATOM 1528 C C . LEU A 1 193 ? 19.520 -2.208 -15.977 1.00 94.94 193 LEU A C 1
ATOM 1530 O O . LEU A 1 193 ? 18.461 -2.574 -15.484 1.00 94.94 193 LEU A O 1
ATOM 1534 N N . ILE A 1 194 ? 20.523 -3.042 -16.218 1.00 96.44 194 ILE A N 1
ATOM 1535 C CA . ILE A 1 194 ? 20.465 -4.450 -15.831 1.00 96.44 194 ILE A CA 1
ATOM 1536 C C . ILE A 1 194 ? 20.891 -4.553 -14.369 1.00 96.44 194 ILE A C 1
ATOM 1538 O O . ILE A 1 194 ? 22.001 -4.150 -14.010 1.00 96.44 194 ILE A O 1
ATOM 1542 N N . VAL A 1 195 ? 20.011 -5.088 -13.529 1.00 95.44 195 VAL A N 1
ATOM 1543 C CA . VAL A 1 195 ? 20.267 -5.312 -12.105 1.00 95.44 195 VAL A CA 1
ATOM 1544 C C . VAL A 1 195 ? 19.976 -6.778 -11.795 1.00 95.44 195 VAL A C 1
ATOM 1546 O O . VAL A 1 195 ? 18.810 -7.157 -11.691 1.00 95.44 195 VAL A O 1
ATOM 1549 N N . PRO A 1 196 ? 21.017 -7.608 -11.633 1.00 94.75 196 PRO A N 1
ATOM 1550 C CA . PRO A 1 196 ? 20.839 -9.035 -11.410 1.00 94.75 196 PRO A CA 1
ATOM 1551 C C . PRO A 1 196 ? 20.057 -9.353 -10.130 1.00 94.75 196 PRO A C 1
ATOM 1553 O O . PRO A 1 196 ? 20.356 -8.831 -9.051 1.00 94.75 196 PRO A O 1
ATOM 1556 N N . GLY A 1 197 ? 19.106 -10.281 -10.236 1.00 89.94 197 GLY A N 1
ATOM 1557 C CA . GLY A 1 197 ? 18.313 -10.780 -9.115 1.00 89.94 197 GLY A CA 1
ATOM 1558 C C . GLY A 1 197 ? 17.173 -9.863 -8.667 1.00 89.94 197 GLY A C 1
ATOM 1559 O O . GLY A 1 197 ? 16.778 -9.955 -7.503 1.00 89.94 197 GLY A O 1
ATOM 1560 N N . ALA A 1 198 ? 16.671 -8.999 -9.550 1.00 93.81 198 ALA A N 1
ATOM 1561 C CA . ALA A 1 198 ? 15.526 -8.128 -9.294 1.00 93.81 198 ALA A CA 1
ATOM 1562 C C . ALA A 1 198 ? 14.190 -8.802 -9.636 1.00 93.81 198 ALA A C 1
ATOM 1564 O O . ALA A 1 198 ? 13.248 -8.726 -8.846 1.00 93.81 198 ALA A O 1
ATOM 1565 N N . GLY A 1 199 ? 14.121 -9.472 -10.785 1.00 91.31 199 GLY A N 1
ATOM 1566 C CA . GLY A 1 199 ? 12.907 -10.092 -11.298 1.00 91.31 199 GLY A CA 1
ATOM 1567 C C . GLY A 1 199 ? 12.647 -11.471 -10.700 1.00 91.31 199 GLY A C 1
ATOM 1568 O O . GLY A 1 199 ? 13.569 -12.198 -10.303 1.00 91.31 199 GLY A O 1
ATOM 1569 N N . GLU A 1 200 ? 11.373 -11.850 -10.653 1.00 90.62 200 GLU A N 1
ATOM 1570 C CA . GLU A 1 200 ? 10.961 -13.227 -10.396 1.00 90.62 200 GLU A CA 1
ATOM 1571 C C . GLU A 1 200 ? 11.118 -14.091 -11.662 1.00 90.62 200 GLU A C 1
ATOM 1573 O O . GLU A 1 200 ? 10.419 -13.866 -12.644 1.00 90.62 200 GLU A O 1
ATOM 1578 N N . PRO A 1 201 ? 11.994 -15.118 -11.663 1.00 89.81 201 PRO A N 1
ATOM 1579 C CA . PRO A 1 201 ? 12.216 -15.960 -12.841 1.00 89.81 201 PRO A CA 1
ATOM 1580 C C . PRO A 1 201 ? 11.048 -16.901 -13.144 1.00 89.81 201 PRO A C 1
ATOM 1582 O O . PRO A 1 201 ? 10.877 -17.340 -14.278 1.00 89.81 201 PRO A O 1
ATOM 1585 N N . ASN A 1 202 ? 10.282 -17.259 -12.113 1.00 91.44 202 ASN A N 1
ATOM 1586 C CA . ASN A 1 202 ? 9.185 -18.209 -12.209 1.00 91.44 202 ASN A CA 1
ATOM 1587 C C . ASN A 1 202 ? 7.876 -17.423 -12.211 1.00 91.44 202 ASN A C 1
ATOM 1589 O O . ASN A 1 202 ? 7.353 -17.112 -11.146 1.00 91.44 202 ASN A O 1
ATOM 1593 N N . PHE A 1 203 ? 7.366 -17.098 -13.395 1.00 90.12 203 PHE A N 1
ATOM 1594 C CA . PHE A 1 203 ? 6.085 -16.411 -13.537 1.00 90.12 203 PHE A CA 1
ATOM 1595 C C . PHE A 1 203 ? 4.915 -17.406 -13.528 1.00 90.12 203 PHE A C 1
ATOM 1597 O O . PHE A 1 203 ? 5.026 -18.520 -14.052 1.00 90.12 203 PHE A O 1
ATOM 1604 N N . ASP A 1 204 ? 3.775 -16.998 -12.967 1.00 92.19 204 ASP A N 1
ATOM 1605 C CA . ASP A 1 204 ? 2.520 -17.737 -13.106 1.00 92.19 204 ASP A CA 1
ATOM 1606 C C . ASP A 1 204 ? 1.817 -17.316 -14.401 1.00 92.19 204 ASP A C 1
ATOM 1608 O O . ASP A 1 204 ? 1.228 -16.238 -14.509 1.00 92.19 204 ASP A O 1
ATOM 1612 N N . ALA A 1 205 ? 1.855 -18.203 -15.396 1.00 89.69 205 ALA A N 1
ATOM 1613 C CA . ALA A 1 205 ? 1.253 -17.968 -16.704 1.00 89.69 205 ALA A CA 1
ATOM 1614 C C . ALA A 1 205 ? -0.275 -17.761 -16.663 1.00 89.69 205 ALA A C 1
ATOM 1616 O O . ALA A 1 205 ? -0.840 -17.279 -17.646 1.00 89.69 205 ALA A O 1
ATOM 1617 N N . SER A 1 206 ? -0.953 -18.158 -15.581 1.00 86.12 206 SER A N 1
ATOM 1618 C CA . SER A 1 206 ? -2.400 -17.991 -15.432 1.00 86.12 206 SER A CA 1
ATOM 1619 C C . SER A 1 206 ? -2.803 -16.612 -14.907 1.00 86.12 206 SER A C 1
ATOM 1621 O O . SER A 1 206 ? -3.898 -16.147 -15.234 1.00 86.12 206 SER A O 1
ATOM 1623 N N . GLU A 1 207 ? -1.923 -15.949 -14.154 1.00 86.06 207 GLU A N 1
ATOM 1624 C CA . GLU A 1 207 ? -2.154 -14.609 -13.610 1.00 86.06 207 GLU A CA 1
ATOM 1625 C C . GLU A 1 207 ? -1.611 -13.526 -14.544 1.00 86.06 207 GLU A C 1
ATOM 1627 O O . GLU A 1 207 ? -2.355 -12.640 -14.969 1.00 86.06 207 GLU A O 1
ATOM 1632 N N . ALA A 1 208 ? -0.327 -13.616 -14.900 1.00 86.81 208 ALA A N 1
ATOM 1633 C CA . ALA A 1 208 ? 0.343 -12.642 -15.750 1.00 86.81 208 ALA A CA 1
ATOM 1634 C C . ALA A 1 208 ? 1.439 -13.320 -16.580 1.00 86.81 208 ALA A C 1
ATOM 1636 O O . ALA A 1 208 ? 2.471 -13.756 -16.076 1.00 86.81 208 ALA A O 1
ATOM 1637 N N . ASN A 1 209 ? 1.205 -13.397 -17.891 1.00 91.44 209 ASN A N 1
ATOM 1638 C CA . ASN A 1 209 ? 2.125 -14.017 -18.835 1.00 91.44 209 ASN A CA 1
ATOM 1639 C C . ASN A 1 209 ? 2.842 -12.943 -19.676 1.00 91.44 209 ASN A C 1
ATOM 1641 O O . ASN A 1 209 ? 2.188 -12.308 -20.506 1.00 91.44 209 ASN A O 1
ATOM 1645 N N . PRO A 1 210 ? 4.173 -12.781 -19.549 1.00 91.62 210 PRO A N 1
ATOM 1646 C CA . PRO A 1 210 ? 4.952 -11.876 -20.402 1.00 91.62 210 PRO A CA 1
ATOM 1647 C C . PRO A 1 210 ? 4.871 -12.218 -21.896 1.00 91.62 210 PRO A C 1
ATOM 1649 O O . PRO A 1 210 ? 4.986 -11.344 -22.753 1.00 91.62 210 PRO A O 1
ATOM 1652 N N . TYR A 1 211 ? 4.652 -13.494 -22.217 1.00 91.25 211 TYR A N 1
ATOM 1653 C CA . TYR A 1 211 ? 4.615 -14.021 -23.580 1.00 91.25 211 TYR A CA 1
ATOM 1654 C C . TYR A 1 211 ? 3.183 -14.327 -24.037 1.00 91.25 211 TYR A C 1
ATOM 1656 O O . TYR A 1 211 ? 2.932 -15.338 -24.700 1.00 91.25 211 TYR A O 1
ATOM 1664 N N . GLU A 1 212 ? 2.215 -13.493 -23.650 1.00 93.50 212 GLU A N 1
ATOM 1665 C CA . GLU A 1 212 ? 0.813 -13.717 -23.997 1.00 93.50 212 GLU A CA 1
ATOM 1666 C C . GLU A 1 212 ? 0.551 -13.663 -25.512 1.00 93.50 212 GLU A C 1
ATOM 1668 O O . GLU A 1 212 ? 0.948 -12.748 -26.237 1.00 93.50 212 GLU A O 1
ATOM 1673 N N . SER A 1 213 ? -0.181 -14.659 -26.011 1.00 96.00 213 SER A N 1
ATOM 1674 C CA . SER A 1 213 ? -0.736 -14.609 -27.366 1.00 96.00 213 SER A CA 1
ATOM 1675 C C . SER A 1 213 ? -1.974 -13.708 -27.423 1.00 96.00 213 SER A C 1
ATOM 1677 O O . SER A 1 213 ? -2.669 -13.509 -26.430 1.00 96.00 213 SER A O 1
ATOM 1679 N N . VAL A 1 214 ? -2.341 -13.240 -28.622 1.00 96.44 214 VAL A N 1
ATOM 1680 C CA . VAL A 1 214 ? -3.535 -12.390 -28.817 1.00 96.44 214 VAL A CA 1
ATOM 1681 C C . VAL A 1 214 ? -4.816 -13.044 -28.280 1.00 96.44 214 VAL A C 1
ATOM 1683 O O . VAL A 1 214 ? -5.662 -12.353 -27.718 1.00 96.44 214 VAL A O 1
ATOM 1686 N N . LYS A 1 215 ? -4.957 -14.370 -28.424 1.00 96.19 215 LYS A N 1
ATOM 1687 C CA . LYS A 1 215 ? -6.114 -15.115 -27.900 1.00 96.19 215 LYS A CA 1
ATOM 1688 C C . LYS A 1 215 ? -6.109 -15.165 -26.374 1.00 96.19 215 LYS A C 1
ATOM 1690 O O . LYS A 1 215 ? -7.132 -14.892 -25.760 1.00 96.19 215 LYS A O 1
ATOM 1695 N N . GLN A 1 216 ? -4.954 -15.458 -25.774 1.00 95.19 216 GLN A N 1
ATOM 1696 C CA . GLN A 1 216 ? -4.805 -15.468 -24.318 1.00 95.19 216 GLN A CA 1
ATOM 1697 C C . GLN A 1 216 ? -5.102 -14.093 -23.722 1.00 95.19 216 GLN A C 1
ATOM 1699 O O . GLN A 1 216 ? -5.845 -14.026 -22.751 1.00 95.19 216 GLN A O 1
ATOM 1704 N N . ARG A 1 217 ? -4.635 -13.010 -24.354 1.00 94.38 217 ARG A N 1
ATOM 1705 C CA . ARG A 1 217 ? -4.945 -11.639 -23.936 1.00 94.38 217 ARG A CA 1
ATOM 1706 C C . ARG A 1 217 ? -6.446 -11.353 -23.949 1.00 94.38 217 ARG A C 1
ATOM 1708 O O . ARG A 1 217 ? -6.981 -10.827 -22.981 1.00 94.38 217 ARG A O 1
ATOM 1715 N N . GLN A 1 218 ? -7.141 -11.728 -25.029 1.00 95.56 218 GLN A N 1
ATOM 1716 C CA . GLN A 1 218 ? -8.598 -11.558 -25.135 1.00 95.56 218 GLN A CA 1
ATOM 1717 C C . GLN A 1 218 ? -9.340 -12.341 -24.043 1.00 95.56 218 GLN A C 1
ATOM 1719 O O . GLN A 1 218 ? -10.258 -11.820 -23.416 1.00 95.56 218 GLN A O 1
ATOM 1724 N N . GLU A 1 219 ? -8.938 -13.586 -23.785 1.00 94.69 219 GLU A N 1
ATOM 1725 C CA . GLU A 1 219 ? -9.538 -14.404 -22.730 1.00 94.69 219 GLU A CA 1
ATOM 1726 C C . GLU A 1 219 ? -9.220 -13.879 -21.325 1.00 94.69 219 GLU A 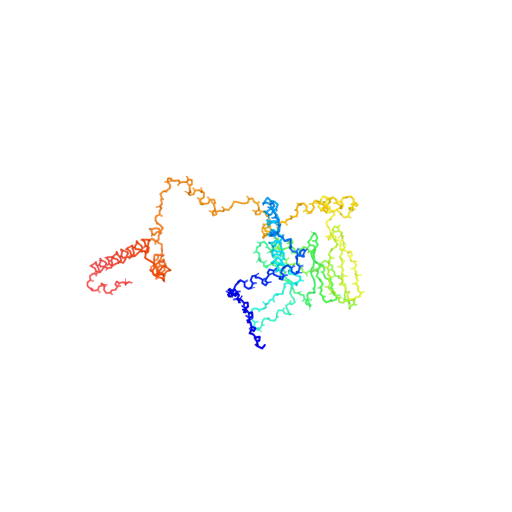C 1
ATOM 1728 O O . GLU A 1 219 ? -10.098 -13.888 -20.463 1.00 94.69 219 GLU A O 1
ATOM 1733 N N . ALA A 1 220 ? -7.994 -13.408 -21.087 1.00 94.00 220 ALA A N 1
ATOM 1734 C CA . ALA A 1 220 ? -7.566 -12.822 -19.821 1.00 94.00 220 ALA A CA 1
ATOM 1735 C C . ALA A 1 220 ? -8.314 -11.515 -19.530 1.00 94.00 220 ALA A C 1
ATOM 1737 O O . ALA A 1 220 ? -8.796 -11.313 -18.416 1.00 94.00 220 ALA A O 1
ATOM 1738 N N . GLU A 1 221 ? -8.511 -10.665 -20.538 1.00 93.69 221 GLU A N 1
ATOM 1739 C CA . GLU A 1 221 ? -9.323 -9.454 -20.421 1.00 93.69 221 GLU A CA 1
ATOM 1740 C C . GLU A 1 221 ? -10.772 -9.801 -20.049 1.00 93.69 221 GLU A C 1
ATOM 1742 O O . GLU A 1 221 ? -11.317 -9.269 -19.082 1.00 93.69 221 GLU A O 1
ATOM 1747 N N . VAL A 1 222 ? -11.382 -10.772 -20.735 1.00 96.12 222 VAL A N 1
ATOM 1748 C CA . VAL A 1 222 ? -12.737 -11.233 -20.397 1.00 96.12 222 VAL A CA 1
ATOM 1749 C C . VAL A 1 222 ? -12.795 -11.800 -18.974 1.00 96.12 222 VAL A C 1
ATOM 1751 O O . VAL A 1 222 ? -13.703 -11.452 -18.218 1.00 96.12 222 VAL A O 1
ATOM 1754 N N . LYS A 1 223 ? -11.827 -12.635 -18.575 1.00 94.19 223 LYS A N 1
ATOM 1755 C CA . LYS A 1 223 ? -11.754 -13.198 -17.217 1.00 94.19 223 LYS A CA 1
ATOM 1756 C C . LYS A 1 223 ? -11.603 -12.103 -16.162 1.00 94.19 223 LYS A C 1
ATOM 1758 O O . LYS A 1 223 ? -12.395 -12.082 -15.226 1.00 94.19 223 LYS A O 1
ATOM 1763 N N . SER A 1 224 ? -10.674 -11.165 -16.345 1.00 93.50 224 SER A N 1
ATOM 1764 C CA . SER A 1 224 ? -10.431 -10.056 -15.410 1.00 93.50 224 SER A CA 1
ATOM 1765 C C . SER A 1 224 ? -11.645 -9.139 -15.247 1.00 93.50 224 SER A C 1
ATOM 1767 O O . SER A 1 224 ? -11.914 -8.667 -14.143 1.00 93.50 224 SER A O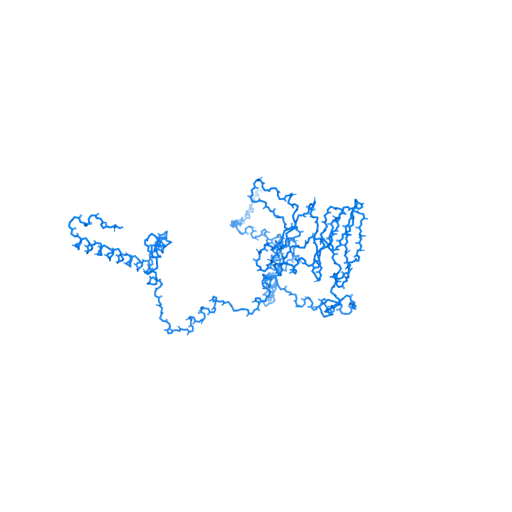 1
ATOM 1769 N N . LEU A 1 225 ? -12.432 -8.931 -16.308 1.00 94.75 225 LEU A N 1
ATOM 1770 C CA . LEU A 1 225 ? -13.688 -8.187 -16.231 1.00 94.75 225 LEU A CA 1
ATOM 1771 C C . LEU A 1 225 ? -14.782 -8.961 -15.488 1.00 94.75 225 LEU A C 1
ATOM 1773 O O . LEU A 1 225 ? -15.524 -8.363 -14.707 1.00 94.75 225 LEU A O 1
ATOM 1777 N N . LEU A 1 226 ? -14.885 -10.275 -15.708 1.00 96.12 226 LEU A N 1
ATOM 1778 C CA . LEU A 1 226 ? -15.859 -11.132 -15.025 1.00 96.12 226 LEU A CA 1
ATOM 1779 C C . LEU A 1 226 ? -15.558 -11.273 -13.529 1.00 96.12 226 LEU A C 1
ATOM 1781 O O . LEU A 1 226 ? -16.485 -11.255 -12.720 1.00 96.12 226 LEU A O 1
ATOM 1785 N N . THR A 1 227 ? -14.281 -11.389 -13.157 1.00 94.44 227 THR A N 1
ATOM 1786 C CA . THR A 1 227 ? -13.829 -11.542 -11.765 1.00 94.44 227 THR A CA 1
ATOM 1787 C C . THR A 1 227 ? -13.421 -10.219 -11.117 1.00 94.44 227 THR A C 1
ATOM 1789 O O . THR A 1 227 ? -12.803 -10.221 -10.053 1.00 94.44 227 THR A O 1
ATOM 1792 N N . LYS A 1 228 ? -13.759 -9.078 -11.734 1.00 95.19 228 LYS A N 1
ATOM 1793 C CA . LYS A 1 228 ? -13.411 -7.752 -11.220 1.00 95.19 228 LYS A CA 1
ATOM 1794 C C . LYS A 1 228 ? -13.966 -7.551 -9.808 1.00 95.19 228 LYS A C 1
ATOM 1796 O O . LYS A 1 228 ? -15.180 -7.602 -9.584 1.00 95.19 228 LYS A O 1
ATOM 1801 N N . LEU A 1 229 ? -13.064 -7.252 -8.874 1.00 89.75 229 LEU A N 1
ATOM 1802 C CA . LEU A 1 229 ? -13.408 -6.962 -7.486 1.00 89.75 229 LEU A CA 1
ATOM 1803 C C . LEU A 1 229 ? -14.302 -5.722 -7.389 1.00 89.75 229 LEU A C 1
ATOM 1805 O O . LEU A 1 229 ? -14.105 -4.719 -8.080 1.00 89.75 229 LEU A O 1
ATOM 1809 N N . GLN A 1 230 ? -15.301 -5.802 -6.514 1.00 91.75 230 GLN A N 1
ATOM 1810 C CA . GLN A 1 230 ? -16.136 -4.654 -6.178 1.00 91.75 230 GLN A CA 1
ATOM 1811 C C . GLN A 1 230 ? -15.381 -3.730 -5.213 1.00 91.75 230 GLN A C 1
ATOM 1813 O O . GLN A 1 230 ? -14.611 -4.227 -4.392 1.00 91.75 230 GLN A O 1
ATOM 1818 N N . PRO A 1 231 ? -15.623 -2.407 -5.241 1.00 92.81 231 PRO A N 1
ATOM 1819 C CA . PRO A 1 231 ? -14.935 -1.470 -4.348 1.00 92.81 231 PRO A CA 1
ATOM 1820 C C . PRO A 1 231 ? -15.174 -1.775 -2.860 1.00 92.81 231 PRO A C 1
ATOM 1822 O O . PRO A 1 231 ? -14.271 -1.618 -2.051 1.00 92.81 231 PRO A O 1
ATOM 1825 N N . GLU A 1 232 ? -16.346 -2.310 -2.506 1.00 86.69 232 GLU A N 1
ATOM 1826 C CA . GLU A 1 232 ? -16.683 -2.727 -1.132 1.00 86.69 232 GLU A CA 1
ATOM 1827 C C . GLU A 1 232 ? -15.838 -3.911 -0.625 1.00 86.69 232 GLU A C 1
ATOM 1829 O O . GLU A 1 232 ? -15.831 -4.210 0.566 1.00 86.69 232 GLU A O 1
ATOM 1834 N N . MET A 1 233 ? -15.155 -4.623 -1.527 1.00 88.75 233 MET A N 1
ATOM 1835 C CA . MET A 1 233 ? -14.275 -5.740 -1.177 1.00 88.75 233 MET A CA 1
ATOM 1836 C C . MET A 1 233 ? -12.852 -5.283 -0.831 1.00 88.75 233 MET A C 1
ATOM 1838 O O . MET A 1 233 ? -12.012 -6.116 -0.508 1.00 88.75 233 MET A O 1
ATOM 1842 N N . ILE A 1 234 ? -12.555 -3.986 -0.909 1.00 90.12 234 ILE A N 1
ATOM 1843 C CA . ILE A 1 234 ? -11.231 -3.454 -0.594 1.00 90.12 234 ILE A CA 1
ATOM 1844 C C . ILE A 1 234 ? -11.165 -3.193 0.912 1.00 90.12 234 ILE A C 1
ATOM 1846 O O . ILE A 1 234 ? -11.852 -2.322 1.441 1.00 90.12 234 ILE A O 1
ATOM 1850 N N . SER A 1 235 ? -10.334 -3.960 1.616 1.00 90.75 235 SER A N 1
ATOM 1851 C CA . SER A 1 235 ? -10.071 -3.776 3.045 1.00 90.75 235 SER A CA 1
ATOM 1852 C C . SER A 1 235 ? -8.592 -4.030 3.354 1.00 90.75 235 SER A C 1
ATOM 1854 O O . SER A 1 235 ? -7.883 -4.604 2.530 1.00 90.75 235 SER A O 1
ATOM 1856 N N . LEU A 1 236 ? -8.116 -3.613 4.534 1.00 89.94 236 LEU A N 1
ATOM 1857 C CA . LEU A 1 236 ? -6.712 -3.789 4.934 1.00 89.94 236 LEU A CA 1
ATOM 1858 C C . LEU A 1 236 ? -6.281 -5.266 4.956 1.00 89.94 236 LEU A C 1
ATOM 1860 O O . LEU A 1 236 ? -5.150 -5.582 4.601 1.00 89.94 236 LEU A O 1
ATOM 1864 N N . ASN A 1 237 ? -7.184 -6.162 5.361 1.00 89.69 237 ASN A N 1
ATOM 1865 C CA . ASN A 1 237 ? -6.943 -7.600 5.348 1.00 89.69 237 ASN A CA 1
ATOM 1866 C C . ASN A 1 237 ? -7.729 -8.214 4.182 1.00 89.69 237 ASN A C 1
ATOM 1868 O O . ASN A 1 237 ? -8.957 -8.200 4.246 1.00 89.69 237 ASN A O 1
ATOM 1872 N N . PRO A 1 238 ? -7.087 -8.778 3.147 1.00 90.88 238 PRO A N 1
ATOM 1873 C CA . PRO A 1 238 ? -7.795 -9.317 1.980 1.00 90.88 238 PRO A CA 1
ATOM 1874 C C . PRO A 1 238 ? -8.667 -10.538 2.323 1.00 90.88 238 PRO A C 1
ATOM 1876 O O . PRO A 1 238 ? -9.745 -10.708 1.758 1.00 90.88 238 PRO A O 1
ATOM 1879 N N . ASP A 1 239 ? -8.272 -11.321 3.329 1.00 90.81 239 ASP A N 1
ATOM 1880 C CA . ASP A 1 239 ? -8.936 -12.576 3.718 1.00 90.81 239 ASP A CA 1
ATOM 1881 C C . ASP A 1 239 ? -10.188 -12.383 4.596 1.00 90.81 239 ASP A C 1
ATOM 1883 O O . ASP A 1 239 ? -10.670 -13.312 5.245 1.00 90.81 239 ASP A O 1
ATOM 1887 N N . PHE A 1 240 ? -10.734 -11.167 4.675 1.00 89.75 240 PHE A N 1
ATOM 1888 C CA . PHE A 1 240 ? -11.895 -10.885 5.525 1.00 89.75 240 PHE A CA 1
ATOM 1889 C C . PHE A 1 240 ? -13.200 -11.501 4.996 1.00 89.75 240 PHE A C 1
ATOM 1891 O O . PHE A 1 240 ? -14.137 -11.738 5.769 1.00 89.75 240 PHE A O 1
ATOM 1898 N N . VAL A 1 241 ? -13.282 -11.762 3.689 1.00 87.38 241 VAL A N 1
ATOM 1899 C CA . VAL A 1 241 ? -14.468 -12.336 3.049 1.00 87.38 241 VAL A CA 1
ATOM 1900 C C . VAL A 1 241 ? -14.645 -13.780 3.524 1.00 87.38 241 VAL A C 1
ATOM 1902 O O . VAL A 1 241 ? -13.830 -14.648 3.239 1.00 87.38 241 VAL A O 1
ATOM 1905 N N . GLY A 1 242 ? -15.731 -14.039 4.256 1.00 88.25 242 GLY A N 1
ATOM 1906 C CA . GLY A 1 242 ? -16.019 -15.344 4.868 1.00 88.25 242 GLY A CA 1
ATOM 1907 C C . GLY A 1 242 ? -15.787 -15.397 6.382 1.00 88.25 242 GLY A C 1
ATOM 1908 O O . GLY A 1 242 ? -16.180 -16.372 7.023 1.00 88.25 242 GLY A O 1
ATOM 1909 N N . THR A 1 243 ? -15.224 -14.344 6.981 1.00 90.94 243 THR A N 1
ATOM 1910 C CA . THR A 1 243 ? -15.146 -14.228 8.444 1.00 90.94 243 THR A CA 1
ATOM 1911 C C . THR A 1 243 ? -16.529 -13.995 9.065 1.00 90.94 243 THR A C 1
ATOM 1913 O O . THR A 1 243 ? -17.428 -13.413 8.453 1.00 90.94 243 THR A O 1
ATOM 1916 N N . LEU A 1 244 ? -16.723 -14.480 10.295 1.00 89.12 244 LEU A N 1
ATOM 1917 C CA . LEU A 1 244 ? -17.966 -14.269 11.034 1.00 89.12 244 LEU A CA 1
ATOM 1918 C C . LEU A 1 244 ? -17.977 -12.882 11.671 1.00 89.12 244 LEU A C 1
ATOM 1920 O O . LEU A 1 244 ? -17.074 -12.526 12.429 1.00 89.12 244 LEU A O 1
ATOM 1924 N N . ASP A 1 245 ? -19.059 -12.141 11.449 1.00 91.50 245 ASP A N 1
ATOM 1925 C CA . ASP A 1 245 ? -19.324 -10.946 12.235 1.00 91.50 245 ASP A CA 1
ATOM 1926 C C . ASP A 1 245 ? -19.675 -11.337 13.680 1.00 91.50 245 ASP A C 1
ATOM 1928 O O . ASP A 1 245 ? -20.724 -11.915 13.979 1.00 91.50 245 ASP A O 1
ATOM 1932 N N . LEU A 1 246 ? -18.772 -10.989 14.595 1.00 92.62 246 LEU A N 1
ATOM 1933 C CA . LEU A 1 246 ? -18.875 -11.305 16.015 1.00 92.62 246 LEU A CA 1
ATOM 1934 C C . LEU A 1 246 ? -20.085 -10.644 16.683 1.00 92.62 246 LEU A C 1
ATOM 1936 O O . LEU A 1 246 ? -20.539 -11.132 17.717 1.00 92.62 246 LEU A O 1
ATOM 1940 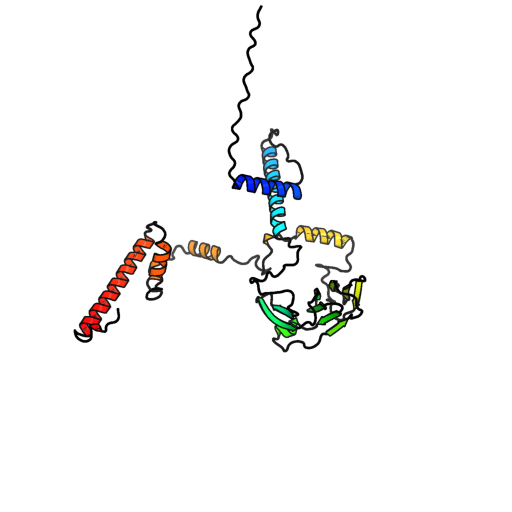N N . VAL A 1 247 ? -20.578 -9.516 16.162 1.00 92.56 247 VAL A N 1
ATOM 1941 C CA . VAL A 1 247 ? -21.726 -8.815 16.752 1.00 92.56 247 VAL A CA 1
ATOM 1942 C C . VAL A 1 247 ? -23.011 -9.551 16.409 1.00 92.56 247 VAL A C 1
ATOM 1944 O O . VAL A 1 247 ? -23.753 -9.927 17.318 1.00 92.56 247 VAL A O 1
ATOM 1947 N N . SER A 1 248 ? -23.259 -9.805 15.125 1.00 92.00 248 SER A N 1
ATOM 1948 C CA . SER A 1 248 ? -24.439 -10.562 14.708 1.00 92.00 248 SER A CA 1
ATOM 1949 C C . SER A 1 248 ? -24.427 -11.996 15.231 1.00 92.00 248 SER A C 1
ATOM 1951 O O . SER A 1 248 ? -25.479 -12.496 15.624 1.00 92.00 248 SER A O 1
ATOM 1953 N N . ASP A 1 249 ? -23.265 -12.649 15.318 1.00 91.38 249 ASP A N 1
ATOM 1954 C CA . ASP A 1 249 ? -23.170 -13.984 15.912 1.00 91.38 249 ASP A CA 1
ATOM 1955 C C . ASP A 1 249 ? -23.508 -13.971 17.411 1.00 91.38 249 ASP A C 1
ATOM 1957 O O . ASP A 1 249 ? -24.256 -14.829 17.875 1.00 91.38 249 ASP A O 1
ATOM 1961 N N . LYS A 1 250 ? -23.065 -12.958 18.174 1.00 90.69 250 LYS A N 1
ATOM 1962 C CA . LYS A 1 250 ? -23.483 -12.792 19.580 1.00 90.69 250 LYS A CA 1
ATOM 1963 C C . LYS A 1 250 ? -24.993 -12.638 19.712 1.00 90.69 250 LYS A C 1
ATOM 1965 O O . LYS A 1 250 ? -25.580 -13.337 20.530 1.00 90.69 250 LYS A O 1
ATOM 1970 N N . ILE A 1 251 ? -25.609 -11.788 18.890 1.00 89.81 251 ILE A N 1
ATOM 1971 C CA . ILE A 1 251 ? -27.065 -11.582 18.894 1.00 89.81 251 ILE A CA 1
ATOM 1972 C C . ILE A 1 251 ? -27.781 -12.902 18.588 1.00 89.81 251 ILE A C 1
ATOM 1974 O O . ILE A 1 251 ? -28.629 -13.339 19.357 1.00 89.81 251 ILE A O 1
ATOM 1978 N N . LYS A 1 252 ? -27.374 -13.602 17.523 1.00 90.50 252 LYS A N 1
ATOM 1979 C CA . LYS A 1 252 ? -27.961 -14.894 17.135 1.00 90.50 252 LYS A CA 1
ATOM 1980 C C . LYS A 1 252 ? -27.750 -15.994 18.172 1.00 90.50 252 LYS A C 1
ATOM 1982 O O . LYS A 1 252 ? -28.531 -16.940 18.219 1.00 90.50 252 LYS A O 1
ATOM 1987 N N . ARG A 1 253 ? -26.656 -15.965 18.936 1.00 88.56 253 ARG A N 1
ATOM 1988 C CA . ARG A 1 253 ? -26.438 -16.901 20.051 1.00 88.56 253 ARG A CA 1
ATOM 1989 C C . ARG A 1 253 ? -27.347 -16.560 21.225 1.00 88.56 253 ARG A C 1
ATOM 1991 O O . ARG A 1 253 ? -27.992 -17.452 21.746 1.00 88.56 253 ARG A O 1
ATOM 1998 N N . GLU A 1 254 ? -27.461 -15.285 21.583 1.00 86.88 254 GLU A N 1
ATOM 1999 C CA . GLU A 1 254 ? -28.356 -14.831 22.655 1.00 86.88 254 GLU A CA 1
ATOM 2000 C C . GLU A 1 254 ? -29.834 -15.108 22.345 1.00 86.88 254 GLU A C 1
ATOM 2002 O O . GLU A 1 254 ? -30.566 -15.511 23.239 1.00 86.88 254 GLU A O 1
ATOM 2007 N N . GLU A 1 255 ? -30.263 -14.968 21.088 1.00 86.56 255 GLU A N 1
ATOM 2008 C CA . GLU A 1 255 ? -31.618 -15.342 20.654 1.00 86.56 255 GLU A CA 1
ATOM 2009 C C . GLU A 1 255 ? -31.863 -16.855 20.686 1.00 86.56 255 GLU A C 1
ATOM 2011 O O . GLU A 1 255 ? -32.980 -17.293 20.957 1.00 86.56 255 GLU A O 1
ATOM 2016 N N . ARG A 1 256 ? -30.832 -17.663 20.404 1.00 87.75 256 ARG A N 1
ATOM 2017 C CA . ARG A 1 256 ? -30.910 -19.129 20.504 1.00 87.75 256 ARG A CA 1
ATOM 2018 C C .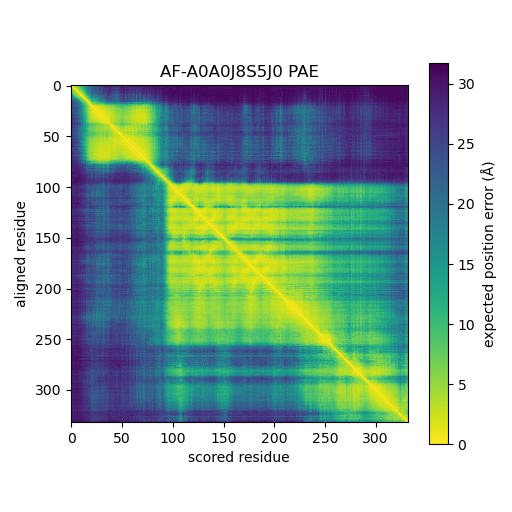 ARG A 1 256 ? -30.941 -19.597 21.958 1.00 87.75 256 ARG A C 1
ATOM 2020 O O . ARG A 1 256 ? -31.647 -20.552 22.271 1.00 87.75 256 ARG A O 1
ATOM 2027 N N . ASP A 1 257 ? -30.226 -18.908 22.837 1.00 85.75 257 ASP A N 1
ATOM 2028 C CA . ASP A 1 257 ? -30.126 -19.224 24.260 1.00 85.75 257 ASP A CA 1
ATOM 2029 C C . ASP A 1 257 ? -31.308 -18.624 25.055 1.00 85.75 257 ASP A C 1
ATOM 2031 O O . ASP A 1 257 ? -31.118 -17.799 25.952 1.00 85.75 257 ASP A O 1
ATOM 2035 N N . LEU A 1 258 ? -32.542 -19.053 24.755 1.00 76.00 258 LEU A N 1
ATOM 2036 C CA . LEU A 1 258 ? -33.773 -18.556 25.404 1.00 76.00 258 LEU A CA 1
ATOM 2037 C C . LEU A 1 258 ? -33.832 -18.818 26.923 1.00 76.00 258 LEU A C 1
ATOM 2039 O O . LEU A 1 258 ? -34.517 -18.097 27.648 1.00 76.00 258 LEU A O 1
ATOM 2043 N N . ASP A 1 259 ? -33.084 -19.807 27.416 1.00 79.31 259 ASP A N 1
ATOM 2044 C CA . ASP A 1 259 ? -33.013 -20.165 28.841 1.00 79.31 259 ASP A CA 1
ATOM 2045 C C . ASP A 1 259 ? -32.031 -19.293 29.642 1.00 79.31 259 ASP A C 1
ATOM 2047 O O . A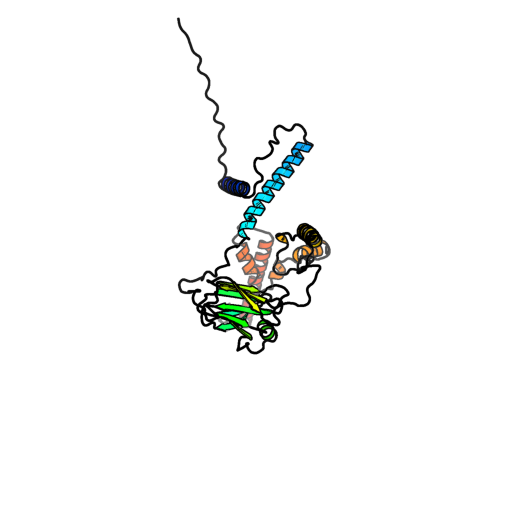SP A 1 259 ? -31.913 -19.408 30.871 1.00 79.31 259 ASP A O 1
ATOM 2051 N N . LYS A 1 260 ? -31.289 -18.405 28.972 1.00 78.12 260 LYS A N 1
ATOM 2052 C CA . LYS A 1 260 ? -30.306 -17.553 29.633 1.00 78.12 260 LYS A CA 1
ATOM 2053 C C . LYS A 1 260 ? -31.019 -16.491 30.464 1.00 78.12 260 LYS A C 1
ATOM 2055 O O . LYS A 1 260 ? -31.696 -15.605 29.948 1.00 78.12 260 LYS A O 1
ATOM 2060 N N . LYS A 1 261 ? -30.826 -16.538 31.785 1.00 73.94 261 LYS A N 1
ATOM 2061 C CA . LYS A 1 261 ? -31.347 -15.505 32.690 1.00 73.94 261 LYS A CA 1
ATOM 2062 C C . LYS A 1 261 ? -30.785 -14.139 32.291 1.00 73.94 261 LYS A C 1
ATOM 2064 O O . LYS A 1 261 ? -29.571 -13.936 32.295 1.00 73.94 261 LYS A O 1
ATOM 2069 N N . ASN A 1 262 ? -31.679 -13.200 31.988 1.00 65.56 262 ASN A N 1
ATOM 2070 C CA . ASN A 1 262 ? -31.325 -11.808 31.740 1.00 65.56 262 ASN A CA 1
ATOM 2071 C C . ASN A 1 262 ? -30.733 -11.198 33.014 1.00 65.56 262 ASN A C 1
ATOM 2073 O O . ASN A 1 262 ? -31.456 -10.819 33.932 1.00 65.56 262 ASN A O 1
ATOM 2077 N N . GLU A 1 263 ? -29.407 -11.117 33.088 1.00 66.88 263 GLU A N 1
ATOM 2078 C CA . GLU A 1 263 ? -28.745 -10.409 34.175 1.00 66.88 263 GLU A CA 1
ATOM 2079 C C . GLU A 1 263 ? -28.973 -8.902 34.034 1.00 66.88 263 GLU A C 1
ATOM 2081 O O . GLU A 1 263 ? -28.660 -8.303 33.000 1.00 66.88 263 GLU A O 1
ATOM 2086 N N . ASP A 1 264 ? -29.480 -8.270 35.094 1.00 73.12 264 ASP A N 1
ATOM 2087 C CA . ASP A 1 264 ? -29.717 -6.833 35.098 1.00 73.12 264 ASP A CA 1
ATOM 2088 C C . ASP A 1 264 ? -28.362 -6.097 34.988 1.00 73.12 264 ASP A C 1
ATOM 2090 O O . ASP A 1 264 ? -27.521 -6.168 35.895 1.00 73.12 264 ASP A O 1
ATOM 2094 N N . PRO A 1 265 ? -28.113 -5.315 33.915 1.00 73.19 265 PRO A N 1
ATOM 2095 C CA . PRO A 1 265 ? -26.818 -4.661 33.698 1.00 73.19 265 PRO A CA 1
ATOM 2096 C C . PRO A 1 265 ? -26.454 -3.678 34.823 1.00 73.19 265 PRO A C 1
ATOM 2098 O O . PRO A 1 265 ? -25.288 -3.333 35.007 1.00 73.19 265 PRO A O 1
ATOM 2101 N N . ILE A 1 266 ? -27.451 -3.237 35.593 1.00 77.19 266 ILE A N 1
ATOM 2102 C CA . ILE A 1 266 ? -27.315 -2.327 36.731 1.00 77.19 266 ILE A CA 1
ATOM 2103 C C . ILE A 1 266 ? -26.760 -3.048 37.960 1.00 77.19 266 ILE A C 1
ATOM 2105 O O . ILE A 1 266 ? -25.954 -2.476 38.696 1.00 77.19 266 ILE A O 1
ATOM 2109 N N . GLU A 1 267 ? -27.121 -4.309 38.168 1.00 76.31 267 GLU A N 1
ATOM 2110 C CA . GLU A 1 267 ? -26.603 -5.090 39.288 1.00 76.31 267 GLU A CA 1
ATOM 2111 C C . GLU A 1 267 ? -25.125 -5.426 39.081 1.00 76.31 267 GLU A C 1
ATOM 2113 O O . GLU A 1 267 ? -24.320 -5.249 39.997 1.00 76.31 267 GLU A O 1
ATOM 2118 N N . ARG A 1 268 ? -24.717 -5.733 37.840 1.00 75.94 268 ARG A N 1
ATOM 2119 C CA . ARG A 1 268 ? -23.293 -5.851 37.468 1.00 75.94 268 ARG A CA 1
ATOM 2120 C C . ARG A 1 268 ? -22.502 -4.562 37.735 1.00 75.94 268 ARG A C 1
ATOM 2122 O O . ARG A 1 268 ? -21.313 -4.610 38.056 1.00 75.94 268 ARG A O 1
ATOM 2129 N N . LEU A 1 269 ? -23.145 -3.395 37.638 1.00 75.25 269 LEU A N 1
ATOM 2130 C CA . LEU A 1 269 ? -22.526 -2.092 37.921 1.00 75.25 269 LEU A CA 1
ATOM 2131 C C . LEU A 1 269 ? -22.360 -1.815 39.428 1.00 75.25 269 LEU A C 1
ATOM 2133 O O . LEU A 1 269 ? -21.576 -0.929 39.780 1.00 75.25 269 LEU A O 1
ATOM 2137 N N . LYS A 1 270 ? -23.039 -2.562 40.315 1.00 74.94 270 LYS A N 1
ATOM 2138 C CA . LYS A 1 270 ? -23.006 -2.367 41.778 1.00 74.94 270 LYS A CA 1
ATOM 2139 C C . LYS A 1 270 ? -21.599 -2.529 42.351 1.00 74.94 270 LYS A C 1
ATOM 2141 O O . LYS A 1 270 ? -21.187 -1.732 43.191 1.00 74.94 270 LYS A O 1
ATOM 2146 N N . ASN A 1 271 ? -20.846 -3.510 41.860 1.00 72.81 271 ASN A N 1
ATOM 2147 C CA . ASN A 1 271 ? -19.560 -3.898 42.448 1.00 72.81 271 ASN A CA 1
ATOM 2148 C C . ASN A 1 271 ? -18.340 -3.334 41.697 1.00 72.81 271 ASN A C 1
ATOM 2150 O O . ASN A 1 271 ? -17.202 -3.601 42.081 1.00 72.81 271 ASN A O 1
ATOM 2154 N N . ARG A 1 272 ? -18.542 -2.540 40.634 1.00 71.50 272 ARG A N 1
ATOM 2155 C CA . ARG A 1 272 ? -17.453 -2.104 39.747 1.00 71.50 272 ARG A CA 1
ATOM 2156 C C . ARG A 1 272 ? -16.952 -0.693 40.085 1.00 71.50 272 ARG A C 1
ATOM 2158 O O . ARG A 1 272 ? -17.593 0.316 39.776 1.00 71.50 272 ARG A O 1
ATOM 2165 N N . GLY A 1 273 ? -15.752 -0.636 40.663 1.00 73.19 273 GLY A N 1
ATOM 2166 C CA . GLY A 1 273 ? -15.040 0.599 41.014 1.00 73.19 273 GLY A CA 1
ATOM 2167 C C . GLY A 1 273 ? -15.513 1.244 42.325 1.00 73.19 273 GLY A C 1
ATOM 2168 O O . GLY A 1 273 ? -16.623 1.009 42.793 1.00 73.19 273 GLY A O 1
ATOM 2169 N N . ARG A 1 274 ? -14.666 2.089 42.927 1.00 74.31 274 ARG A N 1
ATOM 2170 C CA . ARG A 1 274 ? -14.946 2.802 44.190 1.00 74.31 274 ARG A CA 1
ATOM 2171 C C . ARG A 1 274 ? -14.924 4.326 43.995 1.00 74.31 274 ARG A C 1
ATOM 2173 O O . ARG A 1 274 ? -14.318 4.851 43.062 1.00 74.31 274 ARG A O 1
ATOM 2180 N N . GLY A 1 275 ? -15.607 5.055 44.879 1.00 76.12 275 GLY A N 1
ATOM 2181 C CA . GLY A 1 275 ? -15.527 6.520 44.956 1.00 76.12 275 GLY A CA 1
ATOM 2182 C C . GLY A 1 275 ? -16.119 7.275 43.753 1.00 76.12 275 GLY A C 1
ATOM 2183 O O . GLY A 1 275 ? -17.202 6.951 43.253 1.00 76.12 275 GLY A O 1
ATOM 2184 N N . ARG A 1 276 ? -15.434 8.342 43.304 1.00 73.56 276 ARG A N 1
ATOM 2185 C CA . ARG A 1 276 ? -15.880 9.223 42.197 1.00 73.56 276 ARG A CA 1
ATOM 2186 C C . ARG A 1 276 ? -15.959 8.508 40.841 1.00 73.56 276 ARG A C 1
ATOM 2188 O O . ARG A 1 276 ? -16.818 8.891 40.045 1.00 73.56 276 ARG A O 1
ATOM 2195 N N . ASN A 1 277 ? -15.154 7.462 40.639 1.00 80.75 277 ASN A N 1
ATOM 2196 C CA . ASN A 1 277 ? -15.095 6.657 39.413 1.00 80.75 277 ASN A CA 1
ATOM 2197 C C . ASN A 1 277 ? -15.932 5.367 39.487 1.00 80.75 277 ASN A C 1
ATOM 2199 O O . ASN A 1 277 ? -15.815 4.515 38.611 1.00 80.75 277 ASN A O 1
ATOM 2203 N N . SER A 1 278 ? -16.792 5.220 40.504 1.00 86.69 278 SER A N 1
ATOM 2204 C CA . SER A 1 278 ? -17.740 4.100 40.576 1.00 86.69 278 SER A CA 1
ATOM 2205 C C . SER A 1 278 ? -18.611 4.038 39.318 1.00 86.69 278 SER A C 1
ATOM 2207 O O . SER A 1 278 ? -19.139 5.055 38.847 1.00 86.69 278 SER A O 1
ATOM 2209 N N . ALA A 1 279 ? -18.765 2.835 38.764 1.00 85.81 279 ALA A N 1
ATOM 2210 C CA . ALA A 1 279 ? -19.431 2.637 37.482 1.00 85.81 279 ALA A CA 1
ATOM 2211 C C . ALA A 1 279 ? -20.900 3.093 37.524 1.00 85.81 279 ALA A C 1
ATOM 2213 O O . ALA A 1 279 ? -21.389 3.725 36.590 1.00 85.81 279 ALA A O 1
ATOM 2214 N N . LEU A 1 280 ? -21.555 2.897 38.668 1.00 83.81 280 LEU A N 1
ATOM 2215 C CA . LEU A 1 280 ? -22.925 3.320 38.946 1.00 83.81 280 LEU A CA 1
ATOM 2216 C C . LEU A 1 280 ? -23.077 4.860 38.976 1.00 83.81 280 LEU A C 1
ATOM 2218 O O . LEU A 1 280 ? -24.029 5.416 38.428 1.00 83.81 280 LEU A O 1
ATOM 2222 N N . ARG A 1 281 ? -22.082 5.593 39.501 1.00 84.00 281 ARG A N 1
ATOM 2223 C CA . ARG A 1 281 ? -22.045 7.069 39.452 1.00 84.00 281 ARG A CA 1
ATOM 2224 C C . ARG A 1 281 ? -21.720 7.594 38.052 1.00 84.00 281 ARG A C 1
ATOM 2226 O O . ARG A 1 281 ? -22.223 8.651 37.672 1.00 84.00 281 ARG A O 1
ATOM 2233 N N . ARG A 1 282 ? -20.889 6.881 37.285 1.00 85.81 282 ARG A N 1
ATOM 2234 C CA . ARG A 1 282 ? -20.575 7.213 35.884 1.00 85.81 282 ARG A CA 1
ATOM 2235 C C . ARG A 1 282 ? -21.794 7.010 34.982 1.00 85.81 282 ARG A C 1
ATOM 2237 O O . ARG A 1 282 ? -22.066 7.877 34.156 1.00 85.81 282 ARG A O 1
ATOM 2244 N N . TYR A 1 283 ? -22.548 5.929 35.197 1.00 86.75 283 TYR A N 1
ATOM 2245 C CA . TYR A 1 283 ? -23.817 5.649 34.522 1.00 86.75 283 TYR A CA 1
ATOM 2246 C C . TYR A 1 283 ? -24.836 6.768 34.762 1.00 86.75 283 TYR A C 1
ATOM 2248 O O . TYR A 1 283 ? -25.298 7.382 33.803 1.00 86.75 283 TYR A O 1
ATOM 2256 N N . LEU A 1 284 ? -25.094 7.119 36.029 1.00 86.00 284 LEU A N 1
ATOM 2257 C CA . LEU A 1 284 ? -26.019 8.204 36.380 1.00 86.00 284 LEU A CA 1
ATOM 2258 C C . LEU A 1 284 ? -25.575 9.569 35.841 1.00 86.00 284 LEU A C 1
ATOM 2260 O O . LEU A 1 284 ? -26.419 10.371 35.469 1.00 86.00 284 LEU A O 1
ATOM 2264 N N . ARG A 1 285 ? -24.268 9.842 35.744 1.00 85.25 285 ARG A N 1
ATOM 2265 C CA . ARG A 1 285 ? -23.773 11.098 35.156 1.00 85.25 285 ARG A CA 1
ATOM 2266 C C . ARG A 1 285 ? -23.981 11.156 33.640 1.00 85.25 285 ARG A C 1
ATOM 2268 O O . ARG A 1 285 ? -24.385 12.193 33.135 1.00 85.25 285 ARG A O 1
ATOM 2275 N N . LYS A 1 286 ? -23.716 10.055 32.925 1.00 85.94 286 LYS A N 1
ATOM 2276 C CA . LYS A 1 286 ? -23.902 9.967 31.465 1.00 85.94 286 LYS A CA 1
ATOM 2277 C C . LYS A 1 286 ? -25.381 9.947 31.057 1.00 85.94 286 LYS A C 1
ATOM 2279 O O . LYS A 1 286 ? -25.715 10.468 30.003 1.00 85.94 286 LYS A O 1
ATOM 2284 N N . ARG A 1 287 ? -26.252 9.328 31.866 1.00 80.81 287 ARG A N 1
ATOM 2285 C CA . ARG A 1 287 ? -27.708 9.260 31.631 1.00 80.81 287 ARG A CA 1
ATOM 2286 C C . ARG A 1 287 ? -28.463 10.467 32.191 1.00 80.81 287 ARG A C 1
ATOM 2288 O O . ARG A 1 287 ? -29.495 10.821 31.644 1.00 80.81 287 ARG A O 1
ATOM 2295 N N . GLY A 1 288 ? -27.950 11.106 33.242 1.00 72.69 288 GLY A N 1
ATOM 2296 C CA . GLY A 1 288 ? -28.611 12.214 33.937 1.00 72.69 288 GLY A CA 1
ATOM 2297 C C . GLY A 1 288 ? -28.652 13.535 33.169 1.00 72.69 288 GLY A C 1
ATOM 2298 O O . GLY A 1 288 ? -29.405 14.413 33.563 1.00 72.69 288 GLY A O 1
ATOM 2299 N N . SER A 1 289 ? -27.890 13.679 32.078 1.00 72.12 289 SER A N 1
ATOM 2300 C CA . SER A 1 289 ? -28.016 14.821 31.159 1.00 72.12 289 SER A CA 1
ATOM 2301 C C . SER A 1 289 ? -29.258 14.739 30.269 1.00 72.12 289 SER A C 1
ATOM 2303 O O . SER A 1 289 ? -29.655 15.737 29.677 1.00 72.12 289 SER A O 1
ATOM 2305 N N . LYS A 1 290 ? -29.878 13.557 30.164 1.00 74.94 290 LYS A N 1
ATOM 2306 C CA . LYS A 1 290 ? -31.151 13.367 29.474 1.00 74.94 290 LYS A CA 1
ATOM 2307 C C . LYS A 1 290 ? -32.258 13.396 30.528 1.00 74.94 290 LYS A C 1
ATOM 2309 O O . LYS A 1 290 ? -32.252 12.588 31.455 1.00 74.94 290 LYS A O 1
ATOM 2314 N N . ASN A 1 291 ? -33.237 14.283 30.372 1.00 80.06 291 ASN A N 1
ATOM 2315 C CA . ASN A 1 291 ? -34.402 14.398 31.267 1.00 80.06 291 ASN A CA 1
ATOM 2316 C C . ASN A 1 291 ? -35.401 13.228 31.135 1.00 80.06 291 ASN A C 1
ATOM 2318 O O . ASN A 1 291 ? -36.552 13.341 31.538 1.00 80.06 291 ASN A O 1
ATOM 2322 N N . VAL A 1 292 ? -34.965 12.095 30.585 1.00 82.31 292 VAL A N 1
ATOM 2323 C CA . VAL A 1 292 ? -35.762 10.876 30.461 1.00 82.31 292 VAL A CA 1
ATOM 2324 C C . VAL A 1 292 ? -35.570 10.044 31.732 1.00 82.31 292 VAL A C 1
ATOM 2326 O O . VAL A 1 292 ? -34.438 9.789 32.169 1.00 82.31 292 VAL A O 1
ATOM 2329 N N . ILE A 1 293 ? -36.679 9.669 32.367 1.00 80.50 293 ILE A N 1
ATOM 2330 C CA . ILE A 1 293 ? -36.696 8.853 33.583 1.00 80.50 293 ILE A CA 1
ATOM 2331 C C . ILE A 1 293 ? -37.035 7.416 33.181 1.00 80.50 293 ILE A C 1
ATOM 2333 O O . ILE A 1 293 ? -38.196 7.065 33.018 1.00 80.50 293 ILE A O 1
ATOM 2337 N N . ASP A 1 294 ? -35.996 6.595 33.018 1.00 81.38 294 ASP A N 1
ATOM 2338 C CA . ASP A 1 294 ? -36.125 5.160 32.737 1.00 81.38 294 ASP A CA 1
ATOM 2339 C C . ASP A 1 294 ? -36.210 4.355 34.051 1.00 81.38 294 ASP A C 1
ATOM 2341 O O . ASP A 1 294 ? -35.532 4.689 35.028 1.00 81.38 294 ASP A O 1
ATOM 2345 N N . GLU A 1 295 ? -36.898 3.210 34.065 1.00 83.75 295 GLU A N 1
ATOM 2346 C CA . GLU A 1 295 ? -36.894 2.268 35.208 1.00 83.75 295 GLU A CA 1
ATOM 2347 C C . GLU A 1 295 ? -35.470 1.873 35.629 1.00 83.75 295 GLU A C 1
ATOM 2349 O O . GLU A 1 295 ? -35.120 1.797 36.809 1.00 83.75 295 GLU A O 1
ATOM 2354 N N . LYS A 1 296 ? -34.594 1.710 34.632 1.00 82.31 296 LYS A N 1
ATOM 2355 C CA . LYS A 1 296 ? -33.169 1.431 34.815 1.00 82.31 296 LYS A CA 1
ATOM 2356 C C . LYS A 1 296 ? -32.434 2.553 35.556 1.00 82.31 296 LYS A C 1
ATOM 2358 O O . LYS A 1 296 ? -31.468 2.308 36.276 1.00 82.31 296 LYS A O 1
ATOM 2363 N N . ARG A 1 297 ? -32.856 3.805 35.385 1.00 82.44 297 ARG A N 1
ATOM 2364 C CA . ARG A 1 297 ? -32.288 4.943 36.115 1.00 82.44 297 ARG A CA 1
ATOM 2365 C C . ARG A 1 297 ? -32.750 4.931 37.567 1.00 82.44 297 ARG A C 1
ATOM 2367 O O . ARG A 1 297 ? -31.909 5.088 38.446 1.00 82.44 297 ARG A O 1
ATOM 2374 N N . VAL A 1 298 ? -34.035 4.679 37.810 1.00 86.50 298 VAL A N 1
ATOM 2375 C CA . VAL A 1 298 ? -34.597 4.583 39.166 1.00 86.50 298 VAL A CA 1
ATOM 2376 C C . VAL A 1 298 ? -33.905 3.466 39.951 1.00 86.50 298 VAL A C 1
ATOM 2378 O O . VAL A 1 298 ? -33.376 3.727 41.029 1.00 86.50 298 VAL A O 1
ATOM 2381 N N . LYS A 1 299 ? -33.771 2.267 39.365 1.00 85.31 299 LYS A N 1
ATOM 2382 C CA . LYS A 1 299 ? -33.007 1.145 39.948 1.00 85.31 299 LYS A CA 1
ATOM 2383 C C . LYS A 1 299 ? -31.541 1.508 40.248 1.00 85.31 299 LYS A C 1
ATOM 2385 O O . LYS A 1 299 ? -30.983 1.114 41.268 1.00 85.31 299 LYS A O 1
ATOM 2390 N N . ALA A 1 300 ? -30.883 2.272 39.375 1.00 84.81 300 ALA A N 1
ATOM 2391 C CA . ALA A 1 300 ? -29.520 2.735 39.635 1.00 84.81 300 ALA A CA 1
ATOM 2392 C C . ALA A 1 300 ? -29.467 3.770 40.779 1.00 84.81 300 ALA A C 1
ATOM 2394 O O . ALA A 1 300 ? -28.546 3.752 41.594 1.00 84.81 300 ALA A O 1
ATOM 2395 N N . GLU A 1 301 ? -30.436 4.677 40.880 1.00 85.50 301 GLU A N 1
ATOM 2396 C CA . GLU A 1 301 ? -30.503 5.653 41.973 1.00 85.50 301 GLU A CA 1
ATOM 2397 C C . GLU A 1 301 ? -30.786 4.990 43.330 1.00 85.50 301 GLU A C 1
ATOM 2399 O O . GLU A 1 301 ? -30.135 5.348 44.319 1.00 85.50 301 GLU A O 1
ATOM 2404 N N . THR A 1 302 ? -31.667 3.984 43.380 1.00 87.69 302 THR A N 1
ATOM 2405 C CA . THR A 1 302 ? -31.950 3.210 44.601 1.00 87.69 302 THR A CA 1
ATOM 2406 C C . THR A 1 302 ? -30.714 2.450 45.077 1.00 87.69 302 THR A C 1
ATOM 2408 O O . THR A 1 302 ? -30.296 2.631 46.221 1.00 87.69 302 THR A O 1
ATOM 2411 N N . LEU A 1 303 ? -30.028 1.725 44.187 1.00 85.94 303 LEU A N 1
ATOM 2412 C CA . LEU A 1 303 ? -28.779 1.021 44.513 1.00 85.94 303 LEU A CA 1
ATOM 2413 C C . LEU A 1 303 ? -27.678 1.967 45.011 1.00 85.94 303 LEU A C 1
ATOM 2415 O O . LEU A 1 303 ? -26.896 1.626 45.903 1.00 85.94 303 LEU A O 1
ATOM 2419 N N . ARG A 1 304 ? -27.608 3.192 44.478 1.00 82.38 304 ARG A N 1
ATOM 2420 C CA . ARG A 1 304 ? -26.678 4.211 44.986 1.00 82.38 304 ARG A CA 1
ATOM 2421 C C . ARG A 1 304 ? -27.049 4.664 46.393 1.00 82.38 304 ARG A C 1
ATOM 2423 O O . ARG A 1 304 ? -26.160 4.924 47.208 1.00 82.38 304 ARG A O 1
ATOM 2430 N N . ARG A 1 305 ? -28.344 4.833 46.656 1.00 86.31 305 ARG A N 1
ATOM 2431 C CA . ARG A 1 305 ? -28.857 5.238 47.966 1.00 86.31 305 ARG A CA 1
ATOM 2432 C C . ARG A 1 305 ? -28.551 4.167 49.011 1.00 86.31 305 ARG A C 1
ATOM 2434 O O . ARG A 1 305 ? -28.047 4.519 50.073 1.00 86.31 305 ARG A O 1
ATOM 2441 N N . GLU A 1 306 ? -28.709 2.893 48.659 1.00 86.44 306 GLU A N 1
ATOM 2442 C CA . GLU A 1 306 ? -28.296 1.750 49.484 1.00 86.44 306 GLU A CA 1
ATOM 2443 C C . GLU A 1 306 ? -26.786 1.712 49.747 1.00 86.44 306 GLU A C 1
ATOM 2445 O O . GLU A 1 306 ? -26.345 1.437 50.860 1.00 86.44 306 GLU A O 1
ATOM 2450 N N . GLN A 1 307 ? -25.949 2.009 48.747 1.00 82.06 307 GLN A N 1
ATOM 2451 C CA . GLN A 1 307 ? -24.503 2.079 48.976 1.00 82.06 307 GLN A CA 1
ATOM 2452 C C . GLN A 1 307 ? -24.138 3.198 49.950 1.00 82.06 307 GLN A C 1
ATOM 2454 O O . GLN A 1 307 ? -23.316 2.993 50.841 1.00 82.06 307 GLN A O 1
ATOM 2459 N N . LYS A 1 308 ? -24.757 4.376 49.808 1.00 83.25 308 LYS A N 1
ATOM 2460 C CA . LYS A 1 308 ? -24.536 5.488 50.737 1.00 83.25 308 LYS A CA 1
ATOM 2461 C C . LYS A 1 308 ? -24.979 5.137 52.154 1.00 83.25 308 LYS A C 1
ATOM 2463 O O . LYS A 1 308 ? -24.238 5.445 53.081 1.00 83.25 308 LYS A O 1
ATOM 2468 N N . SER A 1 309 ? -26.135 4.491 52.322 1.00 86.38 309 SER A N 1
ATOM 2469 C CA . SER A 1 309 ? -26.618 4.094 53.648 1.00 86.38 309 SER A CA 1
ATOM 2470 C C . SER A 1 309 ? -25.727 3.023 54.279 1.00 86.38 309 SER A C 1
ATOM 2472 O O . SER A 1 309 ? -25.380 3.157 55.446 1.00 86.38 309 SER A O 1
ATOM 2474 N N . ARG A 1 310 ? -25.254 2.027 53.514 1.00 84.75 310 ARG A N 1
ATOM 2475 C CA . ARG A 1 310 ? -24.290 1.024 54.011 1.00 84.75 310 ARG A CA 1
ATOM 2476 C C . ARG A 1 310 ? -22.964 1.648 54.431 1.00 84.75 310 ARG A C 1
ATOM 2478 O O . ARG A 1 310 ? -22.422 1.274 55.463 1.00 84.75 310 ARG A O 1
ATOM 2485 N N . VAL A 1 311 ? -22.441 2.592 53.649 1.00 83.12 311 VAL A N 1
ATOM 2486 C CA . VAL A 1 311 ? -21.208 3.311 54.004 1.00 83.12 311 VAL A CA 1
ATOM 2487 C C . VAL A 1 311 ? -21.425 4.155 55.261 1.00 83.12 311 VAL A C 1
ATOM 2489 O O . VAL A 1 311 ? -20.606 4.099 56.167 1.00 83.12 311 VAL A O 1
ATOM 2492 N N . GLN A 1 312 ? -22.551 4.866 55.373 1.00 84.25 312 GLN A N 1
ATOM 2493 C CA . GLN A 1 312 ? -22.891 5.617 56.586 1.00 84.25 312 GLN A CA 1
ATOM 2494 C C . GLN A 1 312 ? -23.081 4.716 57.813 1.00 84.25 312 GLN A C 1
ATOM 2496 O O . GLN A 1 312 ? -22.660 5.101 58.898 1.00 84.25 312 GLN A O 1
ATOM 2501 N N . GLY A 1 313 ? -23.681 3.534 57.653 1.00 84.62 313 GLY A N 1
ATOM 2502 C CA . GLY A 1 313 ? -23.836 2.546 58.723 1.00 84.62 313 GLY A CA 1
ATOM 2503 C C . GLY A 1 313 ? -22.493 2.023 59.227 1.00 84.62 313 GLY A C 1
ATOM 2504 O O . GLY A 1 313 ? -22.262 2.024 60.429 1.00 84.62 313 GLY A O 1
ATOM 2505 N N . LYS A 1 314 ? -21.568 1.690 58.317 1.00 83.50 314 LYS A N 1
ATOM 2506 C CA . LYS A 1 314 ? -20.195 1.300 58.679 1.00 83.50 314 LYS A CA 1
ATOM 2507 C C . LYS A 1 314 ? -19.444 2.415 59.399 1.00 83.50 314 LYS A C 1
ATOM 2509 O O . LYS A 1 314 ? -18.858 2.173 60.440 1.00 83.50 314 LYS A O 1
ATOM 2514 N N . ILE A 1 315 ? -19.541 3.648 58.895 1.00 83.31 315 ILE A N 1
ATOM 2515 C CA . ILE A 1 315 ? -18.936 4.819 59.547 1.00 83.31 315 ILE A CA 1
ATOM 2516 C C . ILE A 1 315 ? -19.526 5.038 60.952 1.00 83.31 315 ILE A C 1
ATOM 2518 O O . ILE A 1 315 ? -18.818 5.501 61.839 1.00 83.31 315 ILE A O 1
ATOM 2522 N N . ARG A 1 316 ? -20.815 4.742 61.176 1.00 82.44 316 ARG A N 1
ATOM 2523 C CA . ARG A 1 316 ? -21.438 4.827 62.510 1.00 82.44 316 ARG A CA 1
ATOM 2524 C C . ARG A 1 316 ? -20.922 3.741 63.453 1.00 82.44 316 ARG A C 1
ATOM 2526 O O . ARG A 1 316 ? -20.520 4.085 64.554 1.00 82.44 316 ARG A O 1
ATOM 2533 N N . GLN A 1 317 ? -20.861 2.491 62.999 1.00 83.38 317 GLN A N 1
ATOM 2534 C CA . GLN A 1 317 ? -20.324 1.374 63.785 1.00 83.38 317 GLN A CA 1
ATOM 2535 C C . GLN A 1 317 ? -18.852 1.595 64.157 1.00 83.38 317 GLN A C 1
ATOM 2537 O O . GLN A 1 317 ? -18.502 1.509 65.326 1.00 83.38 317 GLN A O 1
ATOM 2542 N N . GLU A 1 318 ? -18.013 2.010 63.202 1.00 81.50 318 GLU A N 1
ATOM 2543 C CA . GLU A 1 318 ? -16.604 2.340 63.468 1.00 81.50 318 GLU A CA 1
ATOM 2544 C C . GLU A 1 318 ? -16.460 3.490 64.481 1.00 81.50 318 GLU A C 1
ATOM 2546 O O . GLU A 1 318 ? -15.537 3.503 65.291 1.00 81.50 318 GLU A O 1
ATOM 2551 N N . ARG A 1 319 ? -17.378 4.467 64.474 1.00 79.56 319 ARG A N 1
ATOM 2552 C CA . ARG A 1 319 ? -17.390 5.557 65.465 1.00 79.56 319 ARG A CA 1
ATOM 2553 C C . ARG A 1 319 ? -17.817 5.098 66.857 1.00 79.56 319 ARG A C 1
ATOM 2555 O O . ARG A 1 319 ? -17.311 5.650 67.829 1.00 79.56 319 ARG A O 1
ATOM 2562 N N . GLU A 1 320 ? -18.747 4.153 66.947 1.00 82.44 320 GLU A N 1
ATOM 2563 C CA . GLU A 1 320 ? -19.189 3.560 68.215 1.00 82.44 320 GLU A CA 1
ATOM 2564 C C . GLU A 1 320 ? -18.091 2.671 68.818 1.00 82.44 320 GLU A C 1
ATOM 2566 O O . GLU A 1 320 ? -17.814 2.784 70.009 1.00 82.44 320 GLU A O 1
ATOM 2571 N N . GLU A 1 321 ? -17.387 1.887 67.995 1.00 82.06 321 GLU A N 1
ATOM 2572 C CA . GLU A 1 321 ? -16.263 1.038 68.424 1.00 82.06 321 GLU A CA 1
ATOM 2573 C C . GLU A 1 321 ? -15.031 1.840 68.877 1.00 82.06 321 GLU A C 1
ATOM 2575 O O . GLU A 1 321 ? -14.363 1.466 69.838 1.00 82.06 321 GLU A O 1
ATOM 2580 N N . LEU A 1 322 ? -14.724 2.963 68.218 1.00 81.06 322 LEU A N 1
ATOM 2581 C CA . LEU A 1 322 ? -13.550 3.792 68.533 1.00 81.06 322 LEU A CA 1
ATOM 2582 C C . LEU A 1 322 ? -13.772 4.757 69.718 1.00 81.06 322 LEU A C 1
ATOM 2584 O O . LEU A 1 322 ? -12.820 5.372 70.205 1.00 81.06 322 LEU A O 1
ATOM 2588 N N . GLY A 1 323 ? -15.008 4.906 70.201 1.00 77.56 323 GLY A N 1
ATOM 2589 C CA . GLY A 1 323 ? -15.350 5.789 71.317 1.00 77.56 323 GLY A CA 1
ATOM 2590 C C . GLY A 1 323 ? -15.156 7.297 71.037 1.00 77.56 323 GLY A C 1
ATOM 2591 O O . GLY A 1 323 ? -14.650 7.706 69.986 1.00 77.56 323 GLY A O 1
ATOM 2592 N N . PRO A 1 324 ? -15.537 8.182 71.982 1.00 78.62 324 PRO A N 1
ATOM 2593 C CA . PRO A 1 324 ? -15.653 9.625 71.735 1.00 78.62 324 PRO A CA 1
ATOM 2594 C C . PRO A 1 324 ? -14.338 10.309 71.325 1.00 78.62 324 PRO A C 1
ATOM 2596 O O . PRO A 1 324 ? -14.344 11.285 70.572 1.00 78.62 324 PRO A O 1
ATOM 2599 N N . ALA A 1 325 ? -13.199 9.803 71.808 1.00 74.75 325 ALA A N 1
ATOM 2600 C CA . ALA A 1 325 ? -11.891 10.409 71.577 1.00 74.75 325 ALA A CA 1
ATOM 2601 C C . ALA A 1 325 ? -11.295 10.084 70.194 1.00 74.75 325 ALA A C 1
ATOM 2603 O O . ALA A 1 325 ? -10.655 10.963 69.608 1.00 74.75 325 ALA A O 1
ATOM 2604 N N . LEU A 1 326 ? -11.512 8.872 69.662 1.00 75.94 326 LEU A N 1
ATOM 2605 C CA . LEU A 1 326 ? -10.955 8.423 68.376 1.00 75.94 326 LEU A CA 1
ATOM 2606 C C . LEU A 1 326 ? -11.969 8.501 67.216 1.00 75.94 326 LEU A C 1
ATOM 2608 O O . LEU A 1 326 ? -11.561 8.575 66.058 1.00 75.94 326 LEU A O 1
ATOM 2612 N N . ALA A 1 327 ? -13.274 8.617 67.496 1.00 75.62 327 ALA A N 1
ATOM 2613 C CA . ALA A 1 327 ? -14.340 8.744 66.488 1.00 75.62 327 ALA A CA 1
ATOM 2614 C C . ALA A 1 327 ? -14.163 9.922 65.503 1.00 75.62 327 ALA A C 1
ATOM 2616 O O . ALA A 1 327 ? -14.629 9.879 64.360 1.00 75.62 327 ALA A O 1
ATOM 2617 N N . ARG A 1 328 ? -13.474 10.987 65.927 1.00 74.25 328 ARG A N 1
ATOM 2618 C CA . ARG A 1 328 ? -13.153 12.174 65.111 1.00 74.25 328 ARG A CA 1
ATOM 2619 C C . ARG A 1 328 ? -12.119 11.913 64.008 1.00 74.25 328 ARG A C 1
ATOM 2621 O O . ARG A 1 328 ? -12.070 12.687 63.055 1.00 74.25 328 ARG A O 1
ATOM 2628 N N . PHE A 1 329 ? -11.360 10.819 64.092 1.00 75.25 329 PHE A N 1
ATOM 2629 C CA . PHE A 1 329 ? -10.367 10.425 63.086 1.00 75.25 329 PHE A CA 1
ATOM 2630 C C . PHE A 1 329 ? -10.909 9.449 62.028 1.00 75.25 329 PHE A C 1
ATOM 2632 O O . PHE A 1 329 ? -10.204 9.147 61.065 1.00 75.25 329 PHE A O 1
ATOM 2639 N N . VAL A 1 330 ? -12.164 8.992 62.150 1.00 75.81 330 VAL A N 1
ATOM 2640 C CA . VAL A 1 330 ? -12.808 8.140 61.136 1.00 75.81 330 VAL A CA 1
ATOM 2641 C C . VAL A 1 330 ? -12.954 8.923 59.830 1.00 75.81 330 VAL A C 1
ATOM 2643 O O . VAL A 1 330 ? -13.667 9.931 59.751 1.00 75.81 330 VAL A O 1
ATOM 2646 N N . LYS A 1 331 ? -12.243 8.461 58.799 1.00 64.88 331 LYS A N 1
ATOM 2647 C CA . LYS A 1 331 ? -12.159 9.112 57.487 1.00 64.88 331 LYS A CA 1
ATOM 2648 C C . LYS A 1 331 ? -13.509 9.008 56.760 1.00 64.88 331 LYS A C 1
ATOM 2650 O O . LYS A 1 331 ? -14.061 7.919 56.636 1.00 64.88 331 LYS A O 1
ATOM 2655 N N . LYS A 1 332 ? -14.034 10.152 56.304 1.00 57.91 332 LYS A N 1
ATOM 2656 C CA . LYS A 1 332 ? -15.307 10.272 55.563 1.00 57.91 332 LYS A CA 1
ATOM 2657 C C . LYS A 1 332 ? -15.276 9.651 54.169 1.00 57.91 332 LYS A C 1
ATOM 2659 O O . LYS A 1 332 ? -14.241 9.797 53.479 1.00 57.91 332 LYS A O 1
#

InterPro domains:
  IPR012952 BING4, C-terminal domain [PF08149] (159-237)
  IPR012952 BING4, C-terminal domain [SM01033] (159-238)
  IPR040315 WD repeat-containing protein WDR46/Utp7 [PTHR14085] (96-330)

Radius of gyration: 36.02 Å; Cα contacts (8 Å, |Δi|>4): 315; chains: 1; bounding box: 97×72×103 Å

Secondary structure (DSSP, 8-state):
-----PPPPPP---------HHHHHHHHHHHHHHHHH--SSPP-TTS---HHHHHHHHHHHHHHHHHHHHHHHHHTT---SPPP---SSTT--GGG--EEEEEETTTTEEEEEEE-SS-EEEEEE-TTS-EEEEETTEEEEESSHHHHHHTT-PPP-S-SEEEE-SS--EEEEEEPTTSSEEEEEETTEEEEEE-TT-S-SS--TTT--TT--HHHHHHHHHHHHHTPPPGGG--SSGGGTT---HHHHHHHHHHH-TTS----HHHHHHTS--GGG-HHHHHHHHHTTS----HHHHHHHHHHHHHHHHHHHHHHHHHHHTHHHHGGG---

Foldseek 3Di:
DDDDDDDDDDDDDDPDPPDDPVRVVVVVLLVVLCVVQNPDDQDPLPPDPDPVVSVVSVVVVVVRSVVSSVVSVCVVVVCPDDDDDDDPDPPPPVQDQQKDWDADLVVRDTQDIDGHPARFLEWEAFPQGWIWTFGFFKIFIADCQVVCSVVVHDGDDGTPDMDGPPRWGWNYWYDDEQAQWIWTQTPVGIDIDRHPPRYDPDDDCQQDDPPDDPVNVVVNVVVCVVPPDDPVCDDSDNPCVPDDDPVVVVVVVVVVPPVDPPDLVLVVQLPADDDCVRSLNVVCVVCVVDPDDDPSNVVSVVSVVVVVVVVVVVLVVVLVVLDDPCNVVRDD

Organism: NCBI:txid396776

Sequence (332 aa):
MEVETSRPSAPSQRRSAHLTAEARESALRLADAQKQYGRGKKVNIKSIKDKKLRSQLRTLENKYKDASLKAKDAEVLLEHESGFLEPEGELERTYKDMRMAIWDIRMFKEVHNYSVHQPGATVSISDRGLTAVGWGTKVSVWKGLFDAAAASERKVQNPYMAWGGDGQRIENVRWCPYEDILGVAHDKGFSSLIVPGAGEPNFDASEANPYESVKQRQEAEVKSLLTKLQPEMISLNPDFVGTLDLVSDKIKREERDLDKKNEDPIERLKNRGRGRNSALRRYLRKRGSKNVIDEKRVKAETLRREQKSRVQGKIRQEREELGPALARFVKK

Solvent-accessible surface area (backbone atoms only — not comparable to full-atom values): 20379 Å² total; per-residue (Å²): 140,82,86,83,82,82,78,84,81,79,82,82,80,77,80,75,76,84,72,53,70,68,60,50,53,54,50,48,54,49,48,55,16,39,71,78,61,41,97,70,86,78,81,75,63,81,82,53,83,52,66,66,63,36,50,51,53,49,55,51,53,49,52,51,52,53,50,16,41,52,54,50,59,47,49,78,71,59,67,84,60,79,84,74,85,79,60,96,48,100,82,54,70,74,94,68,65,32,59,50,71,42,67,42,84,91,77,73,40,82,69,47,78,42,81,44,98,46,59,66,61,29,69,33,71,30,80,64,48,28,35,41,37,29,29,54,31,33,36,40,29,34,62,56,65,62,56,31,52,72,70,69,50,76,79,81,87,69,62,70,45,76,47,77,65,83,79,44,42,44,63,44,52,43,61,42,83,59,35,40,36,37,39,38,33,31,80,91,48,78,45,80,40,80,41,87,77,24,27,42,84,80,69,54,69,89,83,57,46,96,81,62,49,76,67,55,49,54,52,49,52,52,48,52,63,73,68,53,79,56,78,90,72,68,57,97,58,77,80,54,81,87,62,82,59,67,65,62,50,49,52,56,47,54,67,68,43,73,85,60,77,85,74,58,73,63,64,66,28,69,79,37,63,65,78,90,69,12,41,53,58,49,49,50,57,71,50,61,79,45,95,68,87,47,73,70,52,53,56,46,52,51,55,49,51,52,51,51,50,52,52,52,50,51,56,48,53,54,30,64,75,48,34,88,86,48,34,81,70,63,82,130

Nearest PDB structures (foldseek):
  6rxt-assembly1_UG  TM=6.642E-01  e=2.064E-22  Thermochaetoides thermophila
  6rxy-assembly1_UG  TM=6.762E-01  e=2.182E-19  Thermochaetoides thermophila
  6lqp-assembly1_5C  TM=8.184E-01  e=2.174E-16  Saccharomyces cerevisiae S288C
  5oql-assembly1_F  TM=6.233E-01  e=3.932E-18  Thermochaetoides thermophila DSM 1495
  6lqv-assembly1_5C  TM=9.309E-01  e=6.273E-14  Saccharomyces cerevisiae S288C

Mean predicted aligned error: 16.32 Å

pLDDT: mean 82.49, std 14.12, range [35.59, 96.75]